Protein AF-A0A2H3JMR1-F1 (afdb_monomer)

Organism: Wolfiporia cocos (strain MD-104) (NCBI:txid742152)

pLDDT: mean 76.91, std 20.94, range [27.14, 98.38]

InterPro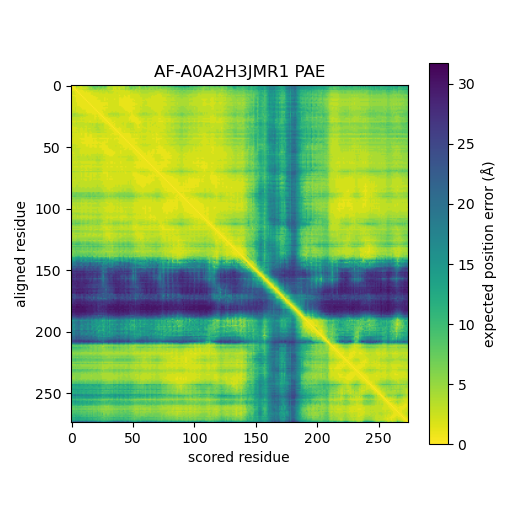 domains:
  IPR013780 Glycosyl hydrolase, all-beta [G3DSA:2.60.40.1180] (209-274)
  IPR017853 Glycoside hydrolase superfamily [SSF51445] (2-139)

Solvent-accessible surface area (backbone atoms only — not comparable to full-atom values): 15897 Å² total; per-residue (Å²): 133,63,80,83,40,65,70,51,46,53,48,49,27,54,48,40,28,50,52,28,66,74,67,67,53,72,59,50,77,42,73,66,44,76,82,51,68,69,76,60,38,44,58,40,48,60,39,40,69,44,52,37,35,33,33,40,94,46,61,50,55,83,72,47,30,66,51,38,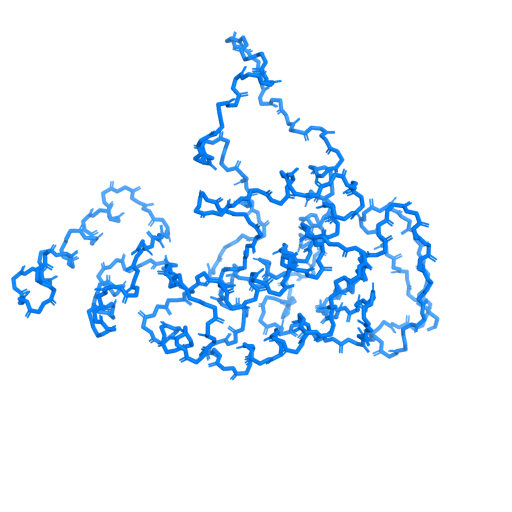75,42,37,66,18,33,43,35,36,44,49,29,55,39,49,49,50,18,37,57,37,66,82,20,43,41,45,60,30,54,53,43,48,55,51,43,34,73,58,26,78,70,26,44,37,36,24,46,38,48,75,69,62,77,93,48,80,48,58,71,82,75,34,84,52,61,44,23,58,40,43,47,56,45,53,28,42,58,45,34,58,26,35,56,70,74,94,62,56,83,60,80,81,58,75,58,96,80,78,61,78,93,59,76,64,65,82,81,43,84,81,65,93,89,69,78,85,80,72,74,80,49,72,60,46,52,51,54,50,27,55,45,50,57,61,62,72,51,64,94,85,55,62,45,58,81,46,75,69,41,77,79,45,76,37,54,49,39,39,29,40,38,42,65,97,47,74,48,78,45,54,24,54,35,76,86,50,81,88,82,88,84,76,80,90,78,79,71,55,64,68,40,81,42,69,44,64,78,81,69,47,77,48,62,38,110

Nearest PDB structures (foldseek):
  7taa-assembly1_A  TM=8.068E-01  e=3.432E-15  Aspergillus oryzae
  3vm7-assembly1_A  TM=8.435E-01  e=7.190E-15  Malbranchea cinnamomea
  6xsv-assembly1_A  TM=7.809E-01  e=2.440E-15  Aspergillus oryzae
  6sav-assembly1_A  TM=8.052E-01  e=3.853E-13  Rhizomucor pusillus
  2aaa-assembly1_A  TM=7.846E-01  e=3.853E-13  Aspergillus niger

Mean predicted aligned error: 9.48 Å

Sequence (274 aa):
MDTDDDAIVDFFNNWIHNLVIKYGTDSIWIDTMRNIRKDFWLAFVVAANVFSIGEVLDGDMNYVSPYTRVMDSVLDYPTYYPLYRAFNTTSGNLSELADTVKAVQSSYRLGEFMTTSFLKNQDNPRFQSTQTDQAMRDTSSSDSKDLTRTLRAAREECDNLALHPGWHPDTVLWSRAGVHRGQRSVQPRGPLAIWIRGGQAACHARPPSSQYLNTSLKFRFVSQNTLVISKPPMLTLLTNGGSVSTPSWSIPDVGYVGGSELIDVLSCDTMKAD

Structure (mmCIF, N/CA/C/O backbone):
data_AF-A0A2H3JMR1-F1
#
_entry.id   AF-A0A2H3JMR1-F1
#
loop_
_atom_site.group_PDB
_atom_site.id
_atom_site.type_symbol
_atom_site.label_atom_id
_atom_site.label_alt_id
_atom_site.label_comp_id
_atom_site.label_asym_id
_atom_site.label_entity_id
_atom_site.label_seq_id
_atom_site.pdbx_PDB_ins_code
_atom_site.Cartn_x
_atom_site.Cartn_y
_atom_site.Cartn_z
_atom_site.occupancy
_atom_site.B_iso_or_equiv
_atom_site.auth_seq_id
_atom_site.auth_comp_id
_atom_site.auth_asym_id
_atom_site.auth_atom_id
_atom_site.pdbx_PDB_model_num
ATOM 1 N N . MET A 1 1 ? 15.250 13.442 -20.870 1.00 80.69 1 MET A N 1
ATOM 2 C CA . MET A 1 1 ? 15.841 12.305 -21.602 1.00 80.69 1 MET A CA 1
ATOM 3 C C . MET A 1 1 ? 14.731 11.694 -22.420 1.00 80.69 1 MET A C 1
ATOM 5 O O . MET A 1 1 ? 13.612 11.681 -21.922 1.00 80.69 1 MET A O 1
ATOM 9 N N . ASP A 1 2 ? 15.014 11.280 -23.647 1.00 89.94 2 ASP A N 1
ATOM 10 C CA . ASP A 1 2 ? 14.007 10.701 -24.531 1.00 89.94 2 ASP A CA 1
ATOM 11 C C . ASP A 1 2 ? 13.980 9.180 -24.345 1.00 89.94 2 ASP A C 1
ATOM 13 O O . ASP A 1 2 ? 14.886 8.477 -24.775 1.00 89.94 2 ASP A O 1
ATOM 17 N N . THR A 1 3 ? 12.984 8.667 -23.626 1.00 87.94 3 THR A N 1
ATOM 18 C CA . THR A 1 3 ? 12.843 7.223 -23.383 1.00 87.94 3 THR A CA 1
ATOM 19 C C . THR A 1 3 ? 12.220 6.473 -24.565 1.00 87.94 3 THR A C 1
ATOM 21 O O . THR A 1 3 ? 11.920 5.285 -24.433 1.00 87.94 3 THR A O 1
ATOM 24 N N . ASP A 1 4 ? 12.017 7.140 -25.704 1.00 88.44 4 ASP A N 1
ATOM 25 C CA . ASP A 1 4 ? 11.590 6.523 -26.965 1.00 88.44 4 ASP A CA 1
ATOM 26 C C . ASP A 1 4 ? 12.780 6.193 -27.883 1.00 88.44 4 ASP A C 1
ATOM 28 O O . ASP A 1 4 ? 12.624 5.433 -28.834 1.00 88.44 4 ASP A O 1
ATOM 32 N N . ASP A 1 5 ? 13.977 6.702 -27.570 1.00 94.88 5 ASP A N 1
ATOM 33 C CA . ASP A 1 5 ? 15.225 6.351 -28.250 1.00 94.88 5 ASP A CA 1
ATOM 34 C C . ASP A 1 5 ? 15.766 5.005 -27.733 1.00 94.88 5 ASP A C 1
ATOM 36 O O . ASP A 1 5 ? 16.127 4.872 -26.557 1.00 94.88 5 ASP A O 1
ATOM 40 N N . ASP A 1 6 ? 15.867 4.014 -28.623 1.00 94.81 6 ASP A N 1
ATOM 41 C CA . ASP A 1 6 ? 16.382 2.674 -28.316 1.00 94.81 6 ASP A CA 1
ATOM 42 C C . ASP A 1 6 ? 17.787 2.708 -27.688 1.00 94.81 6 ASP A C 1
ATOM 44 O O . ASP A 1 6 ? 18.075 1.929 -26.780 1.00 94.81 6 ASP A O 1
ATOM 48 N N . ALA A 1 7 ? 18.651 3.651 -28.081 1.00 96.25 7 ALA A N 1
ATOM 49 C CA . ALA A 1 7 ? 19.982 3.782 -27.493 1.00 96.25 7 ALA A CA 1
ATOM 50 C C . ALA A 1 7 ? 19.922 4.232 -26.023 1.00 96.25 7 ALA A C 1
ATOM 52 O O . ALA A 1 7 ? 20.755 3.822 -25.207 1.00 96.25 7 ALA A O 1
ATOM 53 N N . ILE A 1 8 ? 18.933 5.057 -25.662 1.00 95.62 8 ILE A N 1
ATOM 54 C CA . ILE A 1 8 ? 18.697 5.478 -24.274 1.00 95.62 8 ILE A CA 1
ATOM 55 C C . ILE A 1 8 ? 18.115 4.315 -23.466 1.00 95.62 8 ILE A C 1
ATOM 57 O O . ILE A 1 8 ? 18.547 4.083 -22.334 1.00 95.62 8 ILE A O 1
ATOM 61 N N . VAL A 1 9 ? 17.185 3.553 -24.045 1.00 95.62 9 VAL A N 1
ATOM 62 C CA . VAL A 1 9 ? 16.630 2.343 -23.420 1.00 95.62 9 VAL A CA 1
ATOM 63 C C . VAL A 1 9 ? 17.738 1.326 -23.125 1.00 95.62 9 VAL A C 1
ATOM 65 O O . VAL A 1 9 ? 17.878 0.878 -21.983 1.00 95.62 9 VAL A O 1
ATOM 68 N N . ASP A 1 10 ? 18.582 1.022 -24.111 1.00 97.25 10 ASP A N 1
ATOM 69 C CA . ASP A 1 10 ? 19.703 0.089 -23.971 1.00 97.25 10 ASP A CA 1
ATOM 70 C C . ASP A 1 10 ? 20.726 0.562 -22.940 1.00 97.25 10 ASP A C 1
ATOM 72 O O . ASP A 1 10 ? 21.233 -0.235 -22.141 1.00 97.25 10 ASP A O 1
ATOM 76 N N . PHE A 1 11 ? 21.020 1.863 -22.915 1.00 97.62 11 PHE A N 1
ATOM 77 C CA . PHE A 1 11 ? 21.888 2.442 -21.898 1.00 97.62 11 PHE A CA 1
ATOM 78 C C . PHE A 1 11 ? 21.346 2.178 -20.488 1.00 97.62 11 PHE A C 1
ATOM 80 O O . PHE A 1 11 ? 22.089 1.690 -19.634 1.00 97.62 11 PHE A O 1
ATOM 87 N N . PHE A 1 12 ? 20.062 2.455 -20.237 1.00 97.81 12 PHE A N 1
ATOM 88 C CA . PHE A 1 12 ? 19.469 2.295 -18.908 1.00 97.81 12 PHE A CA 1
ATOM 89 C C . PHE A 1 12 ? 19.359 0.835 -18.469 1.00 97.81 12 PHE A C 1
ATOM 91 O O . PHE A 1 12 ? 19.660 0.540 -17.311 1.00 97.81 12 PHE A O 1
ATOM 98 N N . ASN A 1 13 ? 19.012 -0.075 -19.381 1.00 98.06 13 ASN A N 1
ATOM 99 C CA . ASN A 1 13 ? 18.972 -1.512 -19.098 1.00 98.06 13 ASN A CA 1
ATOM 100 C C . ASN A 1 13 ? 20.363 -2.043 -18.709 1.00 98.06 13 ASN A C 1
ATOM 102 O O . ASN A 1 13 ? 20.519 -2.734 -17.702 1.00 98.06 13 ASN A O 1
ATOM 106 N N . ASN A 1 14 ? 21.405 -1.658 -19.452 1.00 98.38 14 ASN A N 1
ATOM 107 C CA . ASN A 1 14 ? 22.780 -2.028 -19.115 1.00 98.38 14 ASN A CA 1
ATOM 108 C C . ASN A 1 14 ? 23.249 -1.376 -17.810 1.00 98.38 14 ASN A C 1
ATOM 110 O O . ASN A 1 14 ? 23.950 -1.998 -17.008 1.00 98.38 14 ASN A O 1
ATOM 114 N N . TRP A 1 15 ? 22.884 -0.116 -17.583 1.00 98.31 15 TRP A N 1
ATOM 115 C CA . TRP A 1 15 ? 23.252 0.610 -16.376 1.00 98.31 15 TRP A CA 1
ATOM 116 C C . TRP A 1 15 ? 22.669 -0.044 -15.123 1.00 98.31 15 TRP A C 1
ATOM 118 O O . TRP A 1 15 ? 23.426 -0.307 -14.186 1.00 98.31 15 TRP A O 1
ATOM 128 N N . ILE A 1 16 ? 21.369 -0.362 -15.110 1.00 98.31 16 ILE A N 1
ATOM 129 C CA . ILE A 1 16 ? 20.728 -0.941 -13.924 1.00 98.31 16 ILE A CA 1
ATOM 130 C C . ILE A 1 16 ? 21.248 -2.347 -13.625 1.00 98.31 16 ILE A C 1
ATOM 132 O O . ILE A 1 16 ? 21.550 -2.648 -12.472 1.00 98.31 16 ILE A O 1
ATOM 136 N N . HIS A 1 17 ? 21.462 -3.166 -14.659 1.00 98.12 17 HIS A N 1
ATOM 137 C CA . HIS A 1 17 ? 22.062 -4.491 -14.522 1.00 98.12 17 HIS A CA 1
ATOM 138 C C . HIS A 1 17 ? 23.435 -4.425 -13.836 1.00 98.12 17 HIS A C 1
ATOM 140 O O . HIS A 1 17 ? 23.696 -5.095 -12.834 1.00 98.12 17 HIS A O 1
ATOM 146 N N . ASN A 1 18 ? 24.308 -3.550 -14.343 1.00 98.31 18 ASN A N 1
ATOM 147 C CA . ASN A 1 18 ? 25.645 -3.370 -13.790 1.00 98.31 18 ASN A CA 1
ATOM 148 C C . ASN A 1 18 ? 25.613 -2.770 -12.382 1.00 98.31 18 ASN A C 1
ATOM 150 O O . ASN A 1 18 ? 26.445 -3.133 -11.551 1.00 98.31 18 ASN A O 1
ATOM 154 N N . LEU A 1 19 ? 24.672 -1.865 -12.097 1.00 97.94 19 LEU A N 1
ATOM 155 C CA . LEU A 1 19 ? 24.505 -1.276 -10.772 1.00 97.94 19 LEU A CA 1
ATOM 156 C C . LEU A 1 19 ? 24.155 -2.352 -9.737 1.00 97.94 19 LEU A C 1
ATOM 158 O O . LEU A 1 19 ? 24.819 -2.438 -8.703 1.00 97.94 19 LEU A O 1
ATOM 162 N N . VAL A 1 20 ? 23.167 -3.196 -10.047 1.00 96.75 20 VAL A N 1
ATOM 163 C CA . VAL A 1 20 ? 22.727 -4.290 -9.174 1.00 96.75 20 VAL A CA 1
ATOM 164 C C . VAL A 1 20 ? 23.868 -5.269 -8.910 1.00 96.75 20 VAL A C 1
ATOM 166 O O . VAL A 1 20 ? 24.161 -5.548 -7.748 1.00 96.75 20 VAL A O 1
ATOM 169 N N . ILE A 1 21 ? 24.570 -5.732 -9.952 1.00 97.31 21 ILE A N 1
ATOM 170 C CA . ILE A 1 21 ? 25.701 -6.665 -9.802 1.00 97.31 21 ILE A CA 1
ATOM 171 C C . ILE A 1 21 ? 26.828 -6.046 -8.980 1.00 97.31 21 ILE A C 1
ATOM 173 O O . ILE A 1 21 ? 27.374 -6.686 -8.083 1.00 97.31 21 ILE A O 1
ATOM 177 N N . LYS A 1 22 ? 27.193 -4.797 -9.281 1.00 98.12 22 LYS A N 1
ATOM 178 C CA . LYS A 1 22 ? 28.336 -4.131 -8.652 1.00 98.12 22 LYS A CA 1
ATOM 179 C C . LYS A 1 22 ? 28.156 -3.969 -7.147 1.00 98.12 22 LYS A C 1
ATOM 181 O O . LYS A 1 22 ? 29.139 -4.062 -6.413 1.00 98.12 22 LYS A O 1
ATOM 186 N N . TYR A 1 23 ? 26.935 -3.685 -6.705 1.00 97.00 23 TYR A N 1
ATOM 187 C CA . TYR A 1 23 ? 26.644 -3.407 -5.302 1.00 97.00 23 TYR A CA 1
ATOM 188 C C . TYR A 1 23 ? 25.935 -4.556 -4.580 1.00 97.00 23 TYR A C 1
ATOM 190 O O . TYR A 1 23 ? 25.724 -4.442 -3.377 1.00 97.00 23 TYR A O 1
ATOM 198 N N . GLY A 1 24 ? 25.590 -5.647 -5.275 1.00 92.81 24 GLY A N 1
ATOM 199 C CA . GLY A 1 24 ? 24.863 -6.778 -4.694 1.00 92.81 24 GLY A CA 1
ATOM 200 C C . GLY A 1 24 ? 23.518 -6.355 -4.106 1.00 92.81 24 GLY A C 1
ATOM 201 O O . GLY A 1 24 ? 23.191 -6.734 -2.992 1.00 92.81 24 GLY A O 1
ATOM 202 N N . THR A 1 25 ? 22.796 -5.476 -4.803 1.00 85.88 25 THR A N 1
ATOM 203 C CA . THR A 1 25 ? 21.531 -4.908 -4.316 1.00 85.88 25 THR A CA 1
ATOM 204 C C . THR A 1 25 ? 20.405 -5.937 -4.394 1.00 85.88 25 THR A C 1
ATOM 206 O O . THR A 1 25 ? 20.228 -6.540 -5.443 1.00 85.88 25 THR A O 1
ATOM 209 N N . ASP A 1 26 ? 19.607 -6.089 -3.336 1.00 81.62 26 ASP A N 1
ATOM 210 C CA . ASP A 1 26 ? 18.495 -7.058 -3.297 1.00 81.62 26 ASP A CA 1
ATOM 211 C C . ASP A 1 26 ? 17.177 -6.520 -3.881 1.00 81.62 26 ASP A C 1
ATOM 213 O O . ASP A 1 26 ? 16.278 -7.284 -4.241 1.00 81.62 26 ASP A O 1
ATOM 217 N N . SER A 1 27 ? 17.036 -5.193 -3.954 1.00 84.31 27 SER A N 1
ATOM 218 C CA . SER A 1 27 ? 15.830 -4.531 -4.459 1.00 84.31 27 SER A CA 1
ATOM 219 C C . SER A 1 27 ? 16.089 -3.102 -4.924 1.00 84.31 27 SER A C 1
ATOM 221 O O . SER A 1 27 ? 16.963 -2.427 -4.380 1.00 84.31 27 SER A O 1
ATOM 223 N N . ILE A 1 28 ? 15.274 -2.607 -5.854 1.00 86.06 28 ILE A N 1
ATOM 224 C CA . ILE A 1 28 ? 15.337 -1.228 -6.350 1.00 86.06 28 ILE A CA 1
ATOM 225 C C . ILE A 1 28 ? 14.041 -0.465 -6.072 1.00 86.06 28 ILE A C 1
ATOM 227 O O . ILE A 1 28 ? 12.944 -1.014 -6.161 1.00 86.06 28 ILE A O 1
ATOM 231 N N . TRP A 1 29 ? 14.180 0.825 -5.770 1.00 89.06 29 TRP A N 1
ATOM 232 C CA . TRP A 1 29 ? 13.086 1.794 -5.749 1.00 89.06 29 TRP A CA 1
ATOM 233 C C . TRP A 1 29 ? 13.254 2.722 -6.948 1.00 89.06 29 TRP A C 1
ATOM 235 O O . TRP A 1 29 ? 14.297 3.357 -7.103 1.00 89.06 29 TRP A O 1
ATOM 245 N N . ILE A 1 30 ? 12.235 2.788 -7.795 1.00 92.44 30 ILE A N 1
ATOM 246 C CA . ILE A 1 30 ? 12.233 3.545 -9.041 1.00 92.44 30 ILE A CA 1
ATOM 247 C C . ILE A 1 30 ? 11.386 4.798 -8.845 1.00 92.44 30 ILE A C 1
ATOM 249 O O . ILE A 1 30 ? 10.172 4.725 -8.653 1.00 92.44 30 ILE A O 1
ATOM 253 N N . ASP A 1 31 ? 12.058 5.940 -8.890 1.00 93.75 31 ASP A N 1
ATOM 254 C CA . ASP A 1 31 ? 11.462 7.270 -8.809 1.00 93.75 31 ASP A CA 1
ATOM 255 C C . ASP A 1 31 ? 10.612 7.607 -10.053 1.00 93.75 31 ASP A C 1
ATOM 257 O O . ASP A 1 31 ? 10.838 7.071 -11.140 1.00 93.75 31 ASP A O 1
ATOM 261 N N . THR A 1 32 ? 9.641 8.512 -9.882 1.00 91.88 32 THR A N 1
ATOM 262 C CA . THR A 1 32 ? 8.927 9.228 -10.961 1.00 91.88 32 THR A CA 1
ATOM 263 C C . THR A 1 32 ? 8.385 8.383 -12.129 1.00 91.88 32 THR A C 1
ATOM 265 O O . THR A 1 32 ? 8.249 8.878 -13.255 1.00 91.88 32 THR A O 1
ATOM 268 N N . MET A 1 33 ? 7.956 7.140 -11.876 1.00 93.38 33 MET A N 1
ATOM 269 C CA . MET A 1 33 ? 7.568 6.194 -12.933 1.00 93.38 33 MET A CA 1
ATOM 270 C C . MET A 1 33 ? 6.493 6.709 -13.885 1.00 93.38 33 MET A C 1
ATOM 272 O O . MET A 1 33 ? 6.499 6.387 -15.074 1.00 93.38 33 MET A O 1
ATOM 276 N N . ARG A 1 34 ? 5.553 7.505 -13.359 1.00 93.56 34 ARG A N 1
ATOM 277 C CA . ARG A 1 34 ? 4.422 8.040 -14.128 1.00 93.56 34 ARG A CA 1
ATOM 278 C C . ARG A 1 34 ? 4.835 8.915 -15.316 1.00 93.56 34 ARG A C 1
ATOM 280 O O . ARG A 1 34 ? 4.007 9.162 -16.188 1.00 93.56 34 ARG A O 1
ATOM 287 N N . ASN A 1 35 ? 6.077 9.401 -15.327 1.00 94.62 35 ASN A N 1
ATOM 288 C CA . ASN A 1 35 ? 6.600 10.315 -16.340 1.00 94.62 35 ASN A CA 1
ATOM 289 C C . ASN A 1 35 ? 7.274 9.596 -17.521 1.00 94.62 35 ASN A C 1
ATOM 291 O O . ASN A 1 35 ? 7.714 10.262 -18.453 1.00 94.62 35 ASN A O 1
ATOM 295 N N . ILE A 1 36 ? 7.353 8.262 -17.494 1.00 94.94 36 ILE A N 1
ATOM 296 C CA . ILE A 1 36 ? 7.908 7.438 -18.574 1.00 94.94 36 ILE A CA 1
ATOM 297 C C . ILE A 1 36 ? 6.828 6.457 -19.047 1.00 94.94 36 ILE A C 1
ATOM 299 O O . ILE A 1 36 ? 6.016 5.964 -18.256 1.00 94.94 36 ILE A O 1
ATOM 303 N N . ARG A 1 37 ? 6.804 6.169 -20.353 1.00 92.25 37 ARG A N 1
ATOM 304 C CA . ARG A 1 37 ? 5.881 5.194 -20.954 1.00 92.25 37 ARG A CA 1
ATOM 305 C C . ARG A 1 37 ? 5.982 3.822 -20.276 1.00 92.25 37 ARG A C 1
ATOM 307 O O . ARG A 1 37 ? 7.049 3.380 -19.866 1.00 92.25 37 ARG A O 1
ATOM 314 N N . LYS A 1 38 ? 4.845 3.135 -20.137 1.00 91.69 38 LYS A N 1
ATOM 315 C CA . LYS A 1 38 ? 4.743 1.917 -19.310 1.00 91.69 38 LYS A CA 1
ATOM 316 C C . LYS A 1 38 ? 5.595 0.749 -19.815 1.00 91.69 38 LYS A C 1
ATOM 318 O O . LYS A 1 38 ? 6.074 -0.046 -19.016 1.00 91.69 38 LYS A O 1
ATOM 323 N N . ASP A 1 39 ? 5.741 0.635 -21.125 1.00 91.56 39 ASP A N 1
ATOM 324 C CA . ASP A 1 39 ? 6.461 -0.438 -21.813 1.00 91.56 39 ASP A CA 1
ATOM 325 C C . ASP A 1 39 ? 7.989 -0.341 -21.669 1.00 91.56 39 ASP A C 1
ATOM 327 O O . ASP A 1 39 ? 8.656 -1.369 -21.759 1.00 91.56 39 ASP A O 1
ATOM 331 N N . PHE A 1 40 ? 8.537 0.834 -21.333 1.00 95.19 40 PHE A N 1
ATOM 332 C CA . PHE A 1 40 ? 9.940 0.986 -20.920 1.00 95.19 40 PHE A CA 1
ATOM 333 C C . PHE A 1 40 ? 10.284 0.083 -19.722 1.00 95.19 40 PHE A C 1
ATOM 335 O O . PHE A 1 40 ? 11.345 -0.541 -19.667 1.00 95.19 40 PHE A O 1
ATOM 342 N N . TRP A 1 41 ? 9.368 -0.010 -18.755 1.00 95.75 41 TRP A N 1
ATOM 343 C CA . TRP A 1 41 ? 9.663 -0.575 -17.440 1.00 95.75 41 TRP A CA 1
ATOM 344 C C . TRP A 1 41 ? 9.869 -2.084 -17.436 1.00 95.75 41 TRP A C 1
ATOM 346 O O . TRP A 1 41 ? 10.660 -2.573 -16.635 1.00 95.75 41 TRP A O 1
ATOM 356 N N . LEU A 1 42 ? 9.217 -2.824 -18.337 1.00 93.50 42 LEU A N 1
ATOM 357 C CA . LEU A 1 42 ? 9.326 -4.283 -18.341 1.00 93.50 42 LEU A CA 1
ATOM 358 C C . LEU A 1 42 ? 10.766 -4.735 -18.623 1.00 93.50 42 LEU A C 1
ATOM 360 O O . LEU A 1 42 ? 11.301 -5.569 -17.896 1.00 93.50 42 LEU A O 1
ATOM 364 N N . ALA A 1 43 ? 11.408 -4.160 -19.645 1.00 94.12 43 ALA A N 1
ATOM 365 C CA . ALA A 1 43 ? 12.799 -4.469 -19.973 1.00 94.12 43 ALA A CA 1
ATOM 366 C C . ALA A 1 43 ? 13.755 -4.016 -18.859 1.00 94.12 43 ALA A C 1
ATOM 368 O O . ALA A 1 43 ? 14.657 -4.763 -18.483 1.00 94.12 43 ALA A O 1
ATOM 369 N N . PHE A 1 44 ? 13.503 -2.839 -18.281 1.00 97.25 44 PHE A N 1
ATOM 370 C CA . PHE A 1 44 ? 14.312 -2.282 -17.201 1.00 97.25 44 PHE A CA 1
ATOM 371 C C . PHE A 1 44 ? 14.298 -3.156 -15.939 1.00 97.25 44 PHE A C 1
ATOM 373 O O . PHE A 1 44 ? 15.352 -3.470 -15.386 1.00 97.25 44 PHE A O 1
ATOM 380 N N . VAL A 1 45 ? 13.117 -3.602 -15.502 1.00 94.19 45 VAL A N 1
ATOM 381 C CA . VAL A 1 45 ? 12.961 -4.478 -14.328 1.00 94.19 45 VAL A CA 1
ATOM 382 C C . VAL A 1 45 ? 13.585 -5.852 -14.575 1.00 94.19 45 VAL A C 1
ATOM 384 O O . VAL A 1 45 ? 14.276 -6.376 -13.703 1.00 94.19 45 VAL A O 1
ATOM 387 N N . VAL A 1 46 ? 13.421 -6.415 -15.779 1.00 95.19 46 VAL A N 1
ATOM 388 C CA . VAL A 1 46 ? 14.079 -7.677 -16.161 1.00 95.19 46 VAL A CA 1
ATOM 389 C C . VAL A 1 46 ? 15.603 -7.536 -16.151 1.00 95.19 46 VAL A C 1
ATOM 391 O O . VAL A 1 46 ? 16.288 -8.436 -15.671 1.00 95.19 46 VAL A O 1
ATOM 394 N N . ALA A 1 47 ? 16.145 -6.414 -16.631 1.00 97.56 47 ALA A N 1
ATOM 395 C CA . ALA A 1 47 ? 17.583 -6.156 -16.615 1.00 97.56 47 ALA A CA 1
ATOM 396 C C . ALA A 1 47 ? 18.134 -5.987 -15.188 1.00 97.56 47 ALA A C 1
ATOM 398 O O . ALA A 1 47 ? 19.229 -6.473 -14.889 1.00 97.56 47 ALA A O 1
ATOM 399 N N . ALA A 1 48 ? 17.365 -5.343 -14.303 1.00 96.25 48 ALA A N 1
ATOM 400 C CA . ALA A 1 48 ? 17.688 -5.232 -12.884 1.00 96.25 48 ALA A CA 1
ATOM 401 C C . ALA A 1 48 ? 17.698 -6.602 -12.185 1.00 96.25 48 ALA A C 1
ATOM 403 O O . ALA A 1 48 ? 18.564 -6.851 -11.352 1.00 96.25 48 ALA A O 1
ATOM 404 N N . ASN A 1 49 ? 16.765 -7.492 -12.548 1.00 93.25 49 ASN A N 1
ATOM 405 C CA . ASN A 1 49 ? 16.650 -8.869 -12.051 1.00 93.25 49 ASN A CA 1
ATOM 406 C C . ASN A 1 49 ? 16.612 -8.989 -10.511 1.00 93.25 49 ASN A C 1
ATOM 408 O O . ASN A 1 49 ? 17.145 -9.932 -9.924 1.00 93.25 49 ASN A O 1
ATOM 412 N N . VAL A 1 50 ? 15.984 -8.014 -9.859 1.00 86.50 50 VAL A N 1
ATOM 413 C CA . VAL A 1 50 ? 15.780 -7.934 -8.407 1.00 86.50 50 VAL A CA 1
ATOM 414 C C . VAL A 1 50 ? 14.400 -7.358 -8.128 1.00 86.50 50 VAL A C 1
ATOM 416 O O . VAL A 1 50 ? 13.782 -6.783 -9.024 1.00 86.50 50 VAL A O 1
ATOM 419 N N . PHE A 1 51 ? 13.915 -7.493 -6.893 1.00 84.81 51 PHE A N 1
ATOM 420 C CA . PHE A 1 51 ? 12.590 -6.992 -6.538 1.00 84.81 51 PHE A CA 1
ATOM 421 C C . PHE A 1 51 ? 12.497 -5.479 -6.752 1.00 84.81 51 PHE A C 1
ATOM 423 O O . PHE A 1 51 ? 13.384 -4.722 -6.354 1.00 84.81 51 PHE A O 1
ATOM 430 N N . SER A 1 52 ? 11.410 -5.035 -7.369 1.00 85.38 52 SER A N 1
ATOM 431 C CA . SER A 1 52 ? 11.285 -3.668 -7.860 1.00 85.38 52 SER A CA 1
ATOM 432 C C . SER A 1 52 ? 10.044 -2.959 -7.305 1.00 85.38 52 SER A C 1
ATOM 434 O O . SER A 1 52 ? 8.934 -3.493 -7.311 1.00 85.38 52 SER A O 1
ATOM 436 N N . ILE A 1 53 ? 10.238 -1.744 -6.786 1.00 88.12 53 ILE A N 1
ATOM 437 C CA . ILE A 1 53 ? 9.174 -0.886 -6.252 1.00 88.12 53 ILE A CA 1
ATOM 438 C C . ILE A 1 53 ? 9.105 0.384 -7.087 1.00 88.12 53 ILE A C 1
ATOM 440 O O . ILE A 1 53 ? 10.080 1.122 -7.191 1.00 88.12 53 ILE A O 1
ATOM 444 N N . GLY A 1 54 ? 7.935 0.647 -7.652 1.00 90.06 54 GLY A N 1
ATOM 445 C CA . GLY A 1 54 ? 7.676 1.804 -8.489 1.00 90.06 54 GLY A CA 1
ATOM 446 C C . GLY A 1 54 ? 6.955 2.948 -7.788 1.00 90.06 54 GLY A C 1
ATOM 447 O O . GLY A 1 54 ? 5.879 2.743 -7.224 1.00 90.06 54 GLY A O 1
ATOM 448 N N . GLU A 1 55 ? 7.464 4.173 -7.890 1.00 92.50 55 GLU A N 1
ATOM 449 C CA . GLU A 1 55 ? 6.711 5.362 -7.497 1.00 92.50 55 GLU A CA 1
ATOM 450 C C . GLU A 1 55 ? 5.807 5.861 -8.628 1.00 92.50 55 GLU A C 1
ATOM 452 O O . GLU A 1 55 ? 6.231 6.546 -9.562 1.00 92.50 55 GLU A O 1
ATOM 457 N N . VAL A 1 56 ? 4.514 5.578 -8.496 1.00 96.06 56 VAL A N 1
ATOM 458 C CA . VAL A 1 56 ? 3.459 6.186 -9.308 1.00 96.06 56 VAL A CA 1
ATOM 459 C C . VAL A 1 56 ? 2.701 7.159 -8.412 1.00 96.06 56 VAL A C 1
ATOM 461 O O . VAL A 1 56 ? 1.729 6.779 -7.768 1.00 96.06 56 VAL A O 1
ATOM 464 N N . LEU A 1 57 ? 3.180 8.405 -8.334 1.00 95.25 57 LE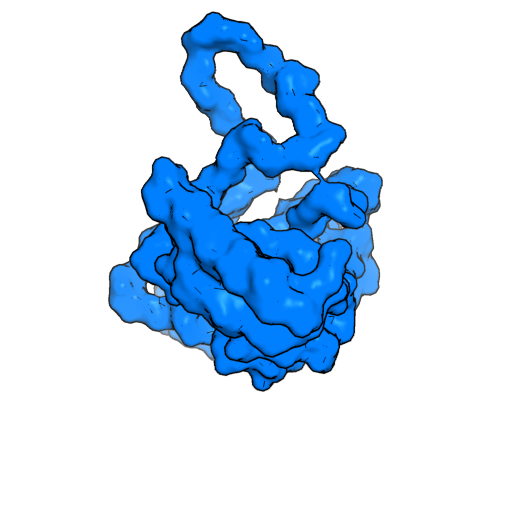U A N 1
ATOM 465 C CA . LEU A 1 57 ? 2.585 9.477 -7.524 1.00 95.25 57 LEU A CA 1
ATOM 466 C C . LEU A 1 57 ? 1.209 9.885 -8.077 1.00 95.25 57 LEU A C 1
ATOM 468 O O . LEU A 1 57 ? 1.093 10.897 -8.764 1.00 95.25 57 LEU A O 1
ATOM 472 N N . ASP A 1 58 ? 0.179 9.073 -7.846 1.00 97.06 58 ASP A N 1
ATOM 473 C CA . ASP A 1 58 ? -1.203 9.328 -8.252 1.00 97.06 58 ASP A CA 1
ATOM 474 C C . ASP A 1 58 ? -2.192 8.618 -7.312 1.00 97.06 58 ASP A C 1
ATOM 476 O O . ASP A 1 58 ? -1.951 7.496 -6.872 1.00 97.06 58 ASP A O 1
ATOM 480 N N . GLY A 1 59 ? -3.303 9.279 -6.982 1.00 96.00 59 GLY A N 1
ATOM 481 C CA . GLY A 1 59 ? -4.337 8.727 -6.102 1.00 96.00 59 GLY A CA 1
ATOM 482 C C . GLY A 1 59 ? -5.399 7.905 -6.830 1.00 96.00 59 GLY A C 1
ATOM 483 O O . GLY A 1 59 ? -6.197 7.241 -6.171 1.00 96.00 59 GLY A O 1
ATOM 484 N N . ASP A 1 60 ? -5.442 7.942 -8.166 1.00 97.31 60 ASP A N 1
ATOM 485 C CA . ASP A 1 60 ? -6.395 7.156 -8.946 1.00 97.31 60 ASP A CA 1
ATOM 486 C C . ASP A 1 60 ? -5.906 5.712 -9.118 1.00 97.31 60 ASP A C 1
ATOM 488 O O . ASP A 1 60 ? -4.969 5.411 -9.863 1.00 97.31 60 ASP A O 1
ATOM 492 N N . MET A 1 61 ? -6.608 4.787 -8.467 1.00 96.06 61 MET A N 1
ATOM 493 C CA . MET A 1 61 ? -6.388 3.348 -8.588 1.00 96.06 61 MET A CA 1
ATOM 494 C C . MET A 1 61 ? -6.391 2.862 -10.046 1.00 96.06 61 MET A C 1
ATOM 496 O O . MET A 1 61 ? -5.601 1.980 -10.389 1.00 96.06 61 MET A O 1
ATOM 500 N N . ASN A 1 62 ? -7.240 3.417 -10.918 1.00 96.69 62 ASN A N 1
ATOM 501 C CA . ASN A 1 62 ? -7.309 3.001 -12.322 1.00 96.69 62 ASN A CA 1
ATOM 502 C C . ASN A 1 62 ? -6.052 3.405 -13.097 1.00 96.69 62 ASN A C 1
ATOM 504 O O . ASN A 1 62 ? -5.654 2.719 -14.040 1.00 96.69 62 ASN A O 1
ATOM 508 N N . TYR A 1 63 ? -5.410 4.500 -12.689 1.00 97.06 63 TYR A N 1
ATOM 509 C CA . TYR A 1 63 ? -4.147 4.945 -13.261 1.00 97.06 63 TYR A CA 1
ATOM 510 C C . TYR A 1 63 ? -2.962 4.122 -12.738 1.00 97.06 63 TYR A C 1
ATOM 512 O O . TYR A 1 63 ? -2.071 3.758 -13.512 1.00 97.06 63 TYR A O 1
ATOM 520 N N . VAL A 1 64 ? -2.963 3.804 -11.439 1.00 96.62 64 VAL A N 1
ATOM 521 C CA . VAL A 1 64 ? -1.875 3.082 -10.758 1.00 96.62 64 VAL A CA 1
ATOM 522 C C . VAL A 1 64 ? -1.890 1.581 -11.066 1.00 96.62 64 VAL A C 1
ATOM 524 O O . VAL A 1 64 ? -0.840 1.011 -11.363 1.00 96.62 64 VAL A O 1
ATOM 527 N N . SER A 1 65 ? -3.060 0.931 -11.078 1.00 95.69 65 SER A N 1
ATOM 528 C CA . SER A 1 65 ? -3.196 -0.527 -11.254 1.00 95.69 65 SER A CA 1
ATOM 529 C C . SER A 1 65 ? -2.433 -1.095 -12.465 1.00 95.69 65 SER A C 1
ATOM 531 O O . SER A 1 65 ? -1.726 -2.095 -12.299 1.00 95.69 65 SER A O 1
ATOM 533 N N . PRO A 1 66 ? -2.472 -0.487 -13.669 1.00 96.19 66 PRO A N 1
ATOM 534 C CA . PRO A 1 66 ? -1.714 -0.985 -14.814 1.00 96.19 66 PRO A CA 1
ATOM 535 C C . PRO A 1 66 ? -0.199 -1.091 -14.584 1.00 96.19 66 PRO A C 1
ATOM 537 O O . PRO A 1 66 ? 0.430 -1.969 -15.173 1.00 96.19 66 PRO A O 1
ATOM 540 N N . TYR A 1 67 ? 0.395 -0.257 -13.719 1.00 95.75 67 TYR A N 1
ATOM 541 C CA . TYR A 1 67 ? 1.827 -0.338 -13.399 1.00 95.75 67 TYR A CA 1
ATOM 542 C C . TYR A 1 67 ? 2.181 -1.606 -12.614 1.00 95.75 67 TYR A C 1
ATOM 544 O O . TYR A 1 67 ? 3.274 -2.138 -12.786 1.00 95.75 67 TYR A O 1
ATOM 552 N N . THR A 1 68 ? 1.234 -2.182 -11.864 1.00 92.00 68 THR A N 1
ATOM 553 C CA . THR A 1 68 ? 1.432 -3.470 -11.166 1.00 92.00 68 THR A CA 1
ATOM 554 C C . THR A 1 68 ? 1.671 -4.645 -12.120 1.00 92.00 68 THR A C 1
ATOM 556 O O . THR A 1 68 ? 2.021 -5.738 -11.680 1.00 92.00 68 THR A O 1
ATOM 559 N N . ARG A 1 69 ? 1.470 -4.459 -13.434 1.00 92.88 69 ARG A N 1
ATOM 560 C CA . ARG A 1 69 ? 1.717 -5.471 -14.476 1.00 92.88 69 ARG A CA 1
ATOM 561 C C . ARG A 1 69 ? 3.109 -5.387 -15.100 1.00 92.88 69 ARG A C 1
ATOM 563 O O . ARG A 1 69 ? 3.511 -6.345 -15.749 1.00 92.88 69 ARG A O 1
ATOM 570 N N . VAL A 1 70 ? 3.814 -4.273 -14.914 1.00 93.06 70 VAL A N 1
ATOM 571 C CA . VAL A 1 70 ? 5.165 -4.025 -15.458 1.00 93.06 70 VAL A CA 1
ATOM 572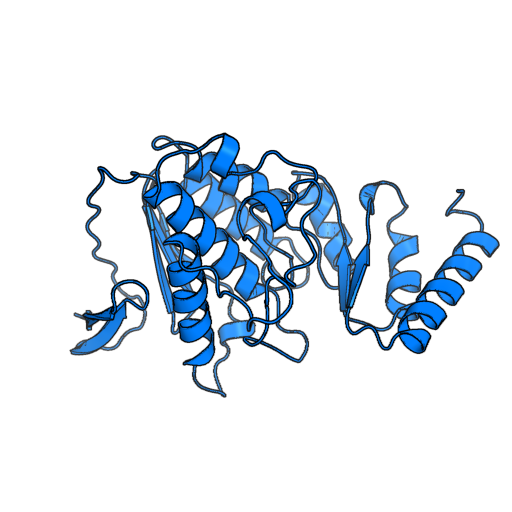 C C . VAL A 1 70 ? 6.211 -3.838 -14.353 1.00 93.06 70 VAL A C 1
ATOM 574 O O . VAL A 1 70 ? 7.340 -3.456 -14.633 1.00 93.06 70 VAL A O 1
ATOM 577 N N . MET A 1 71 ? 5.818 -4.085 -13.103 1.00 86.88 71 MET A N 1
ATOM 578 C CA . MET A 1 71 ? 6.611 -3.911 -11.889 1.00 86.88 71 MET A CA 1
ATOM 579 C C . MET A 1 71 ? 6.219 -4.988 -10.867 1.00 86.88 71 MET A C 1
ATOM 581 O O . MET A 1 71 ? 5.093 -5.507 -10.917 1.00 86.88 71 MET A O 1
ATOM 585 N N . ASP A 1 72 ? 7.109 -5.314 -9.927 1.00 84.50 72 ASP A N 1
ATOM 586 C CA . ASP A 1 72 ? 6.766 -6.242 -8.841 1.00 84.50 72 ASP A CA 1
ATOM 587 C C . ASP A 1 72 ? 5.823 -5.595 -7.822 1.00 84.50 72 ASP A C 1
ATOM 589 O O . ASP A 1 72 ? 4.827 -6.211 -7.438 1.00 84.50 72 ASP A O 1
ATOM 593 N N . SER A 1 73 ? 6.115 -4.346 -7.441 1.00 86.81 73 SER A N 1
ATOM 594 C CA . SER A 1 73 ? 5.350 -3.531 -6.493 1.00 86.81 73 SER A CA 1
ATOM 595 C C . SER A 1 73 ? 5.245 -2.074 -6.944 1.00 86.81 73 SER A C 1
ATOM 597 O O . SER A 1 73 ? 6.092 -1.558 -7.668 1.00 86.81 73 SER A O 1
ATOM 599 N N . VAL A 1 74 ? 4.221 -1.371 -6.469 1.00 89.31 74 VAL A N 1
ATOM 600 C CA . VAL A 1 74 ? 4.097 0.089 -6.584 1.00 89.31 74 VAL A CA 1
ATOM 601 C C . VAL A 1 74 ? 3.862 0.699 -5.211 1.00 89.31 74 VAL A C 1
ATOM 603 O O . VAL A 1 74 ? 3.297 0.035 -4.345 1.00 89.31 74 VAL A O 1
ATOM 606 N N . LEU A 1 75 ? 4.251 1.957 -5.005 1.00 88.88 75 LEU A N 1
ATOM 607 C CA . LEU A 1 75 ? 3.813 2.718 -3.834 1.00 88.88 75 LEU A CA 1
ATOM 608 C C . LEU A 1 75 ? 2.299 2.905 -3.892 1.00 88.88 75 LEU A C 1
ATOM 610 O O . LEU A 1 75 ? 1.779 3.463 -4.859 1.00 88.88 75 LEU A O 1
ATOM 614 N N . ASP A 1 76 ? 1.597 2.463 -2.854 1.00 87.25 76 ASP A N 1
ATOM 615 C CA . ASP A 1 76 ? 0.136 2.455 -2.839 1.00 87.25 76 ASP A CA 1
ATOM 616 C C . ASP A 1 76 ? -0.447 3.824 -2.450 1.00 87.25 76 ASP A C 1
ATOM 618 O O . ASP A 1 76 ? -1.098 4.001 -1.416 1.00 87.25 76 ASP A O 1
ATOM 622 N N . TYR A 1 77 ? -0.174 4.827 -3.289 1.00 93.31 77 TYR A N 1
ATOM 623 C CA . TYR A 1 77 ? -0.760 6.161 -3.176 1.00 93.31 77 TYR A CA 1
ATOM 624 C C . TYR A 1 77 ? -2.300 6.150 -3.142 1.00 93.31 77 TYR A C 1
ATOM 626 O O . TYR A 1 77 ? -2.855 6.917 -2.346 1.00 93.31 77 TYR A O 1
ATOM 634 N N . PRO A 1 78 ? -3.008 5.290 -3.909 1.00 95.38 78 PRO A N 1
ATOM 635 C CA . PRO A 1 78 ? -4.462 5.178 -3.819 1.00 95.38 78 PRO A CA 1
ATOM 636 C C . PRO A 1 78 ? -4.970 4.919 -2.397 1.00 95.38 78 PRO A C 1
ATOM 638 O O . PRO A 1 78 ? -5.920 5.577 -1.978 1.00 95.38 78 PRO A O 1
ATOM 641 N N . THR A 1 79 ? -4.305 4.058 -1.620 1.00 89.62 79 THR A N 1
ATOM 642 C CA . THR A 1 79 ? -4.657 3.804 -0.209 1.00 89.62 79 THR A CA 1
ATOM 643 C C . THR A 1 79 ? -4.076 4.850 0.749 1.00 89.62 79 THR A C 1
ATOM 645 O O . THR A 1 79 ? -4.722 5.194 1.742 1.00 89.62 79 THR A O 1
ATOM 648 N N . TYR A 1 80 ? -2.899 5.421 0.461 1.00 88.25 80 TYR A N 1
ATOM 649 C CA . TYR A 1 80 ? -2.259 6.449 1.299 1.00 88.25 80 TYR A CA 1
ATOM 650 C C . TYR A 1 80 ? -3.184 7.638 1.606 1.00 88.25 80 TYR A C 1
ATOM 652 O O . TYR A 1 80 ? -3.286 8.064 2.758 1.00 88.25 80 TYR A O 1
ATOM 660 N N . TYR A 1 81 ? -3.874 8.180 0.599 1.00 93.56 81 TYR A N 1
ATOM 661 C CA . TYR A 1 81 ? -4.713 9.368 0.779 1.00 93.56 81 TYR A CA 1
ATOM 662 C C . TYR A 1 81 ? -5.916 9.154 1.720 1.00 93.56 81 TYR A C 1
ATOM 664 O O . TYR A 1 81 ? -6.078 9.961 2.646 1.00 93.56 81 TYR A O 1
ATOM 672 N N . PRO A 1 82 ? -6.773 8.127 1.539 1.00 91.38 82 PRO A N 1
ATOM 673 C CA . PRO A 1 82 ? -7.847 7.840 2.484 1.00 91.38 82 PRO A CA 1
ATOM 674 C C . PRO A 1 82 ? -7.315 7.381 3.843 1.00 91.38 82 PRO A C 1
ATOM 676 O O . PRO A 1 82 ? -7.875 7.801 4.850 1.00 91.38 82 PRO A O 1
ATOM 679 N N . LEU A 1 83 ? -6.201 6.638 3.913 1.00 88.81 83 LEU A N 1
ATOM 680 C CA . LEU A 1 83 ? -5.545 6.297 5.185 1.00 88.81 83 LEU A CA 1
ATOM 681 C C . LEU A 1 83 ? -5.171 7.564 5.967 1.00 88.81 83 LEU A C 1
ATOM 683 O O . LEU A 1 83 ? -5.516 7.715 7.142 1.00 88.81 83 LEU A O 1
ATOM 687 N N . TYR A 1 84 ? -4.498 8.507 5.302 1.00 87.50 84 TYR A N 1
ATOM 688 C CA . TYR A 1 84 ? -4.114 9.777 5.901 1.00 87.50 84 TYR A CA 1
ATOM 689 C C . TYR A 1 84 ? -5.351 10.535 6.396 1.00 87.50 84 TYR A C 1
ATOM 691 O O . TYR A 1 84 ? -5.399 10.931 7.558 1.00 87.50 84 TYR A O 1
ATOM 699 N N . ARG A 1 85 ? -6.387 10.703 5.562 1.00 92.94 85 ARG A N 1
ATOM 700 C CA . ARG A 1 85 ? -7.617 11.414 5.962 1.00 92.94 85 ARG A CA 1
ATOM 701 C C . ARG A 1 85 ? -8.371 10.718 7.094 1.00 92.94 85 ARG A C 1
ATOM 703 O O . ARG A 1 85 ? -8.873 11.406 7.982 1.00 92.94 85 ARG A O 1
ATOM 710 N N . ALA A 1 86 ? -8.438 9.389 7.082 1.00 89.06 86 ALA A N 1
ATOM 711 C CA . ALA A 1 86 ? -9.201 8.615 8.051 1.00 89.06 86 ALA A CA 1
ATOM 712 C C . ALA A 1 86 ? -8.635 8.728 9.471 1.00 89.06 86 ALA A C 1
ATOM 714 O O . ALA A 1 86 ? -9.410 8.754 10.426 1.00 89.06 86 ALA A O 1
ATOM 715 N N . PHE A 1 87 ? -7.311 8.854 9.612 1.00 88.38 87 PHE A N 1
ATOM 716 C CA . PHE A 1 87 ? -6.662 8.967 10.919 1.00 88.38 87 PHE A CA 1
ATOM 717 C C . PHE A 1 87 ? -6.137 10.368 11.258 1.00 88.38 87 PHE A C 1
ATOM 719 O O . PHE A 1 87 ? -5.736 10.615 12.394 1.00 88.38 87 PHE A O 1
ATOM 726 N N . ASN A 1 88 ? -6.129 11.324 10.329 1.00 89.06 88 ASN A N 1
ATOM 727 C CA . ASN A 1 88 ? -5.661 12.678 10.642 1.00 89.06 88 ASN A CA 1
ATOM 728 C C . ASN A 1 88 ? -6.679 13.487 11.475 1.00 89.06 88 ASN A C 1
ATOM 730 O O . ASN A 1 88 ? -6.335 14.525 12.028 1.00 89.06 88 ASN A O 1
ATOM 734 N N . THR A 1 89 ? -7.918 13.016 11.618 1.00 91.31 89 THR A N 1
ATOM 735 C CA . THR A 1 89 ? -8.963 13.643 12.443 1.00 91.31 89 THR A CA 1
ATOM 736 C C . THR A 1 89 ? -9.884 12.584 13.043 1.00 91.31 89 THR A C 1
ATOM 738 O O . THR A 1 89 ? -10.055 11.512 12.466 1.00 91.31 89 THR A O 1
ATOM 741 N N . THR A 1 90 ? -10.518 12.890 14.177 1.00 92.56 90 THR A N 1
ATOM 742 C CA . THR A 1 90 ? -11.483 11.992 14.835 1.00 92.56 90 THR A CA 1
ATOM 743 C C . THR A 1 90 ? -12.818 11.865 14.105 1.00 92.56 90 THR A C 1
ATOM 745 O O . THR A 1 90 ? -13.657 11.054 14.474 1.00 92.56 90 THR A O 1
ATOM 748 N N . SER A 1 91 ? -13.027 12.655 13.053 1.00 93.25 91 SER A N 1
ATOM 749 C CA . SER A 1 91 ? -14.185 12.577 12.150 1.00 93.25 91 SER A CA 1
ATOM 750 C C . SER A 1 91 ? -13.847 11.928 10.803 1.00 93.25 91 SER A C 1
ATOM 752 O O . SER A 1 91 ? -14.665 11.962 9.883 1.00 93.25 91 SER A O 1
ATOM 754 N N . GLY A 1 92 ? -12.643 11.360 10.672 1.00 93.00 92 GLY A N 1
ATOM 755 C CA . GLY A 1 92 ? -12.190 10.711 9.448 1.00 93.00 92 GLY A CA 1
ATOM 756 C C . GLY A 1 92 ? -13.071 9.516 9.082 1.00 93.00 92 GLY A C 1
ATOM 757 O O . GLY A 1 92 ? -13.751 8.951 9.935 1.00 93.00 92 GLY A O 1
ATOM 758 N N . ASN A 1 93 ? -13.073 9.141 7.805 1.00 94.12 93 ASN A N 1
ATOM 759 C CA . ASN A 1 93 ? -13.961 8.107 7.284 1.00 94.12 93 ASN A CA 1
ATOM 760 C C . ASN A 1 93 ? -13.215 6.776 7.095 1.00 94.12 93 ASN A C 1
ATOM 762 O O . ASN A 1 93 ? -12.555 6.573 6.078 1.00 94.12 93 ASN A O 1
ATOM 766 N N . LEU A 1 94 ? -13.332 5.855 8.057 1.00 89.25 94 LEU A N 1
ATOM 767 C CA . LEU A 1 94 ? -12.728 4.521 7.925 1.00 89.25 94 LEU A CA 1
ATOM 768 C C . LEU A 1 94 ? -13.452 3.622 6.913 1.00 89.25 94 LEU A C 1
ATOM 770 O O . LEU A 1 94 ? -12.835 2.696 6.387 1.00 89.25 94 LEU A O 1
ATOM 774 N N . SER A 1 95 ? -14.714 3.906 6.580 1.00 95.44 95 SER A N 1
ATOM 775 C CA . SER A 1 95 ? -15.418 3.186 5.513 1.00 95.44 95 SER A CA 1
ATOM 776 C C . SER A 1 95 ? -14.809 3.472 4.142 1.00 95.44 95 SER A C 1
ATOM 778 O O . SER A 1 95 ? -14.598 2.544 3.369 1.00 95.44 95 SER A O 1
ATOM 780 N N . GLU A 1 96 ? -14.446 4.731 3.871 1.00 94.62 96 GLU A N 1
ATOM 781 C CA . GLU A 1 96 ? -13.748 5.117 2.634 1.00 94.62 96 GLU A CA 1
ATOM 782 C C . GLU A 1 96 ? -12.416 4.367 2.482 1.00 94.62 96 GLU A C 1
ATOM 784 O O . GLU A 1 96 ? -12.109 3.841 1.410 1.00 94.62 96 GLU A O 1
ATOM 789 N N . LEU A 1 97 ? -11.641 4.279 3.566 1.00 89.38 97 LEU A N 1
ATOM 790 C CA . LEU A 1 97 ? -10.398 3.514 3.600 1.00 89.38 97 LEU A CA 1
ATOM 791 C C . LEU A 1 97 ? -10.648 2.029 3.308 1.00 89.38 97 LEU A C 1
ATOM 793 O O . LEU A 1 97 ? -10.004 1.460 2.429 1.00 89.38 97 LEU A O 1
ATOM 797 N N . ALA A 1 98 ? -11.610 1.412 3.997 1.00 89.00 98 ALA A N 1
ATOM 798 C CA . ALA A 1 98 ? -11.920 -0.001 3.811 1.00 89.00 98 ALA A CA 1
ATOM 799 C C . ALA A 1 98 ? -12.377 -0.319 2.380 1.00 89.00 98 ALA A C 1
ATOM 801 O O . ALA A 1 98 ? -12.000 -1.347 1.816 1.00 89.00 98 ALA A O 1
ATOM 802 N N . ASP A 1 99 ? -13.187 0.551 1.781 1.00 95.44 99 ASP A N 1
ATOM 803 C CA . ASP A 1 99 ? -13.670 0.370 0.415 1.00 95.44 99 ASP A CA 1
ATOM 804 C C . ASP A 1 99 ? -12.559 0.587 -0.617 1.00 95.44 99 ASP A C 1
ATOM 806 O O . ASP A 1 99 ? -12.473 -0.177 -1.580 1.00 95.44 99 ASP A O 1
ATOM 810 N N . THR A 1 100 ? -11.649 1.534 -0.370 1.00 92.75 100 THR A N 1
ATOM 811 C CA . THR A 1 100 ? -10.453 1.729 -1.204 1.00 92.75 100 THR A CA 1
ATOM 812 C C . THR A 1 100 ? -9.559 0.494 -1.179 1.00 92.75 100 THR A C 1
ATOM 814 O O . THR A 1 100 ? -9.204 -0.017 -2.237 1.00 92.75 100 THR A O 1
ATOM 817 N N . VAL A 1 101 ? -9.265 -0.048 0.006 1.00 88.69 101 VAL A N 1
ATOM 818 C CA . VAL A 1 101 ? -8.440 -1.257 0.152 1.00 88.69 101 VAL A CA 1
ATOM 819 C C . VAL A 1 101 ? -9.068 -2.448 -0.581 1.00 88.69 101 VAL A C 1
ATOM 821 O O . VAL A 1 101 ? -8.383 -3.138 -1.334 1.00 88.69 101 VAL A O 1
ATOM 824 N N . LYS A 1 102 ? -10.386 -2.670 -0.454 1.00 91.50 102 LYS A N 1
ATOM 825 C CA . LYS A 1 102 ? -11.085 -3.731 -1.211 1.00 91.50 102 LYS A CA 1
ATOM 826 C C . LYS A 1 102 ? -10.976 -3.519 -2.725 1.00 91.50 102 LYS A C 1
ATOM 828 O O . LYS A 1 102 ? -10.740 -4.476 -3.465 1.00 91.50 102 LYS A O 1
ATOM 833 N N . ALA A 1 103 ? -11.157 -2.283 -3.191 1.00 94.94 103 ALA A N 1
ATOM 834 C CA . ALA A 1 103 ? -11.080 -1.950 -4.609 1.00 94.94 103 ALA A CA 1
ATOM 835 C C . ALA A 1 103 ? -9.665 -2.196 -5.156 1.00 94.94 103 ALA A C 1
ATOM 837 O O . ALA A 1 103 ? -9.507 -2.880 -6.173 1.00 94.94 103 ALA A O 1
ATOM 838 N N . VAL A 1 104 ? -8.645 -1.731 -4.435 1.00 89.94 104 VAL A N 1
ATOM 839 C CA . VAL A 1 104 ? -7.229 -1.918 -4.759 1.00 89.94 104 VAL A CA 1
ATOM 840 C C . VAL A 1 104 ? -6.860 -3.404 -4.792 1.00 89.94 104 VAL A C 1
ATOM 842 O O . VAL A 1 104 ? -6.301 -3.878 -5.784 1.00 89.94 104 VAL A O 1
ATOM 845 N N . GLN A 1 105 ? -7.271 -4.174 -3.779 1.00 87.81 105 GLN A N 1
ATOM 846 C CA . GLN A 1 105 ? -7.072 -5.626 -3.729 1.00 87.81 105 GLN A CA 1
ATOM 847 C C . GLN A 1 105 ? -7.632 -6.356 -4.948 1.00 87.81 105 GLN A C 1
ATOM 849 O O . GLN A 1 105 ? -7.022 -7.315 -5.413 1.00 87.81 105 GLN A O 1
ATOM 854 N N . SER A 1 106 ? -8.781 -5.918 -5.462 1.00 92.31 106 SER A N 1
ATOM 855 C CA . SER A 1 106 ? -9.389 -6.519 -6.653 1.00 92.31 106 SER A CA 1
ATOM 856 C C . SER A 1 106 ? -8.748 -6.056 -7.966 1.00 92.31 106 SER A C 1
ATOM 858 O O . SER A 1 106 ? -8.768 -6.788 -8.954 1.00 92.31 106 SER A O 1
ATOM 860 N N . SER A 1 107 ? -8.175 -4.851 -7.981 1.00 93.81 107 SER A N 1
ATOM 861 C CA . SER A 1 107 ? -7.698 -4.199 -9.203 1.00 93.81 107 SER A CA 1
ATOM 862 C C . SER A 1 107 ? -6.232 -4.489 -9.508 1.00 93.81 107 SER A C 1
ATOM 864 O O . SER A 1 107 ? -5.834 -4.454 -10.673 1.00 93.81 107 SER A O 1
ATOM 866 N N . TYR A 1 108 ? -5.403 -4.736 -8.494 1.00 89.06 108 TYR A N 1
ATOM 867 C CA . TYR A 1 108 ? -3.969 -4.981 -8.667 1.00 89.06 108 TYR A CA 1
ATOM 868 C C . TYR A 1 108 ? -3.680 -6.421 -9.103 1.00 89.06 108 TYR A C 1
ATOM 870 O O . TYR A 1 108 ? -4.344 -7.361 -8.670 1.00 89.06 108 TYR A O 1
ATOM 878 N N . ARG A 1 109 ? -2.653 -6.610 -9.951 1.00 90.69 109 ARG A N 1
ATOM 879 C CA . ARG A 1 109 ? -2.321 -7.911 -10.576 1.00 90.69 109 ARG A CA 1
ATOM 880 C C . ARG A 1 109 ? -2.204 -9.052 -9.566 1.00 90.69 109 ARG A C 1
ATOM 882 O O . ARG A 1 109 ? -2.662 -10.157 -9.838 1.00 90.69 109 ARG A O 1
ATOM 889 N N . LEU A 1 110 ? -1.547 -8.779 -8.446 1.00 83.31 110 LEU A N 1
ATOM 890 C CA . LEU A 1 110 ? -1.333 -9.718 -7.350 1.00 83.31 110 LEU A CA 1
ATOM 891 C C . LEU A 1 110 ? -1.993 -9.195 -6.069 1.00 83.31 110 LEU A C 1
ATOM 893 O O . LEU A 1 110 ? -1.487 -9.415 -4.981 1.00 83.31 110 LEU A O 1
ATOM 897 N N . GLY A 1 111 ? -3.092 -8.450 -6.199 1.00 82.06 111 GLY A N 1
ATOM 898 C CA . GLY A 1 111 ? -3.735 -7.763 -5.087 1.00 82.06 111 GLY A CA 1
ATOM 899 C C . GLY A 1 111 ? -2.847 -6.729 -4.388 1.00 82.06 111 GLY A C 1
ATOM 900 O O . GLY A 1 111 ? -1.716 -6.449 -4.782 1.00 82.06 111 GLY A O 1
ATOM 901 N N . GLU A 1 112 ? -3.389 -6.154 -3.322 1.00 77.00 112 GLU A N 1
ATOM 902 C CA . GLU A 1 112 ? -2.712 -5.154 -2.485 1.00 77.00 112 GLU A CA 1
ATOM 903 C C . GLU A 1 112 ? -1.505 -5.738 -1.735 1.00 77.00 112 GLU A C 1
ATOM 905 O O . GLU A 1 112 ? -0.569 -5.027 -1.382 1.00 77.00 112 GLU A O 1
ATOM 910 N N . PHE A 1 113 ? -1.471 -7.059 -1.525 1.00 72.31 113 PHE A N 1
ATOM 911 C CA . PHE A 1 113 ? -0.356 -7.686 -0.824 1.00 72.31 113 PHE A CA 1
ATOM 912 C C . PHE A 1 113 ? 0.976 -7.559 -1.550 1.00 72.31 113 PHE A C 1
ATOM 914 O O . PHE A 1 113 ? 2.009 -7.771 -0.946 1.00 72.31 113 PHE A O 1
ATOM 921 N N . MET A 1 114 ? 0.996 -7.179 -2.821 1.00 73.44 114 MET A N 1
ATOM 922 C CA . MET A 1 114 ? 2.249 -6.927 -3.524 1.00 73.44 114 MET A CA 1
ATOM 923 C C . MET A 1 114 ? 2.569 -5.438 -3.681 1.00 73.44 114 MET A C 1
ATOM 925 O O . MET A 1 114 ? 3.497 -5.130 -4.413 1.00 73.44 114 MET A O 1
ATOM 929 N N . THR A 1 115 ? 1.854 -4.505 -3.030 1.00 79.00 115 THR A N 1
ATOM 930 C CA . THR A 1 115 ? 2.041 -3.043 -3.231 1.00 79.00 115 THR A CA 1
ATOM 931 C C . THR A 1 115 ? 2.393 -2.260 -1.984 1.00 79.00 115 THR A C 1
ATOM 933 O O . THR A 1 115 ? 1.760 -2.468 -0.967 1.00 79.00 115 THR A O 1
ATOM 936 N N . THR A 1 116 ? 3.422 -1.409 -2.048 1.00 78.69 116 THR A N 1
ATOM 937 C CA . THR A 1 116 ? 4.107 -0.789 -0.911 1.00 78.69 116 THR A CA 1
ATOM 938 C C . THR A 1 116 ? 3.247 0.273 -0.241 1.00 78.69 116 THR A C 1
ATOM 940 O O . THR A 1 116 ? 3.239 1.427 -0.653 1.00 78.69 116 THR A O 1
ATOM 943 N N . SER A 1 117 ? 2.547 -0.104 0.824 1.00 77.81 117 SER A N 1
ATOM 944 C CA . SER A 1 117 ? 1.790 0.788 1.694 1.00 77.81 117 SER A CA 1
ATOM 945 C C . SER A 1 117 ? 2.727 1.649 2.529 1.00 77.81 117 SER A C 1
ATOM 947 O O . SER A 1 117 ? 3.784 1.201 2.987 1.00 77.81 117 SER A O 1
ATOM 949 N N . PHE A 1 118 ? 2.317 2.888 2.764 1.00 76.81 118 PHE A N 1
ATOM 950 C CA . PHE A 1 118 ? 3.068 3.864 3.537 1.00 76.81 118 PHE A CA 1
ATOM 951 C C . PHE A 1 118 ? 2.116 4.920 4.104 1.00 76.81 118 PHE A C 1
ATOM 953 O O . PHE A 1 118 ? 1.018 5.135 3.600 1.00 76.81 118 PHE A O 1
ATOM 960 N N . LEU A 1 119 ? 2.568 5.610 5.149 1.00 78.69 119 LEU A N 1
ATOM 961 C CA . LEU A 1 119 ? 1.907 6.794 5.715 1.00 78.69 119 LEU A CA 1
ATOM 962 C C . LEU A 1 119 ? 2.803 8.038 5.652 1.00 78.69 119 LEU A C 1
ATOM 964 O O . LEU A 1 119 ? 2.375 9.145 5.971 1.00 78.69 119 LEU A O 1
ATOM 968 N N . LYS A 1 120 ? 4.091 7.850 5.345 1.00 74.00 120 LYS A N 1
ATOM 969 C CA . LYS A 1 120 ? 5.116 8.897 5.371 1.00 74.00 120 LYS A CA 1
ATOM 970 C C . LYS A 1 120 ? 6.139 8.618 4.286 1.00 74.00 120 LYS A C 1
ATOM 972 O O . LYS A 1 120 ? 6.635 7.500 4.191 1.00 74.00 120 LYS A O 1
ATOM 977 N N . ASN A 1 121 ? 6.491 9.661 3.560 1.00 78.44 121 ASN A N 1
ATOM 978 C CA . ASN A 1 121 ? 7.649 9.731 2.685 1.00 78.44 121 ASN A CA 1
ATOM 979 C C . ASN A 1 121 ? 8.184 11.171 2.725 1.00 78.44 121 ASN A C 1
ATOM 981 O O . ASN A 1 121 ? 7.777 11.963 3.581 1.00 78.44 121 ASN A O 1
ATOM 985 N N . GLN A 1 122 ? 9.131 11.481 1.853 1.00 78.75 122 GLN A N 1
ATOM 986 C CA . GLN A 1 122 ? 9.742 12.802 1.758 1.00 78.75 122 GLN A CA 1
ATOM 987 C C . GLN A 1 122 ? 8.898 13.838 1.017 1.00 78.75 122 GLN A C 1
ATOM 989 O O . GLN A 1 122 ? 9.018 15.024 1.302 1.00 78.75 122 GLN A O 1
ATOM 994 N N . ASP A 1 123 ? 8.011 13.395 0.131 1.00 82.38 123 ASP A N 1
ATOM 995 C CA . ASP A 1 123 ? 7.239 14.279 -0.746 1.00 82.38 123 ASP A CA 1
ATOM 996 C C . ASP A 1 123 ? 5.918 14.743 -0.116 1.00 82.38 123 ASP A C 1
ATOM 998 O O . ASP A 1 123 ? 5.192 15.556 -0.689 1.00 82.38 123 ASP A O 1
ATOM 1002 N N . ASN A 1 124 ? 5.594 14.246 1.083 1.00 81.25 124 ASN A N 1
ATOM 1003 C CA . ASN A 1 124 ? 4.372 14.580 1.803 1.00 81.25 124 ASN A CA 1
ATOM 1004 C C . ASN A 1 124 ? 4.651 15.085 3.227 1.00 81.25 124 ASN A C 1
ATOM 1006 O O . ASN A 1 124 ? 5.579 14.613 3.893 1.00 81.25 124 ASN A O 1
ATOM 1010 N N . PRO A 1 125 ? 3.804 15.989 3.764 1.00 82.12 125 PRO A N 1
ATOM 1011 C CA . PRO A 1 125 ? 3.861 16.365 5.168 1.00 82.12 125 PRO A CA 1
ATOM 1012 C C . PRO A 1 125 ? 3.827 15.136 6.075 1.00 82.12 125 PRO A C 1
ATOM 1014 O O . PRO A 1 125 ? 3.030 14.213 5.897 1.00 82.12 125 PRO A O 1
ATOM 1017 N N . ARG A 1 126 ? 4.680 15.129 7.098 1.00 79.19 126 ARG A N 1
ATOM 1018 C CA . ARG A 1 126 ? 4.693 14.035 8.071 1.00 79.19 126 ARG A CA 1
ATOM 1019 C C . ARG A 1 126 ? 3.358 14.002 8.799 1.00 79.19 126 ARG A C 1
ATOM 1021 O O . ARG A 1 126 ? 2.919 15.019 9.312 1.00 79.19 126 ARG A O 1
ATOM 1028 N N . PHE A 1 127 ? 2.783 12.822 8.998 1.00 79.12 127 PHE A N 1
ATOM 1029 C CA . PHE A 1 127 ? 1.553 12.690 9.790 1.00 79.12 127 PHE A CA 1
ATOM 1030 C C . PHE A 1 127 ? 1.637 13.369 11.178 1.00 79.12 127 PHE A C 1
ATOM 1032 O O . PHE A 1 127 ? 0.667 13.916 11.685 1.00 79.12 127 PHE A O 1
ATOM 1039 N N . GLN A 1 128 ? 2.821 13.398 11.805 1.00 80.81 128 GLN A N 1
ATOM 1040 C CA . GLN A 1 128 ? 3.002 14.068 13.099 1.00 80.81 128 GLN A CA 1
ATOM 1041 C C . GLN A 1 128 ? 3.048 15.602 13.032 1.00 80.81 128 GLN A C 1
ATOM 1043 O O . GLN A 1 128 ? 2.971 16.225 14.091 1.00 80.81 128 GLN A O 1
ATOM 1048 N N . SER A 1 129 ? 3.212 16.211 11.851 1.00 82.25 129 SER A N 1
AT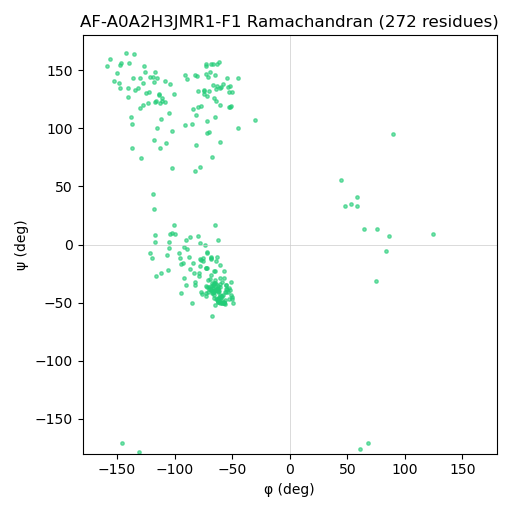OM 1049 C CA . SER A 1 129 ? 3.134 17.671 11.706 1.00 82.25 129 SER A CA 1
ATOM 1050 C C . SER A 1 129 ? 1.695 18.179 11.707 1.00 82.25 129 SER A C 1
ATOM 1052 O O . SER A 1 129 ? 1.476 19.361 11.939 1.00 82.25 129 SER A O 1
ATOM 1054 N N . THR A 1 130 ? 0.726 17.300 11.455 1.00 84.88 130 THR A N 1
ATOM 1055 C CA . THR A 1 130 ? -0.699 17.633 11.326 1.00 84.88 130 THR A CA 1
ATOM 1056 C C . THR A 1 130 ? -1.563 16.994 12.410 1.00 84.88 130 THR A C 1
ATOM 1058 O O . THR A 1 130 ? -2.567 17.585 12.794 1.00 84.88 130 THR A O 1
ATOM 1061 N N . GLN A 1 131 ? -1.142 15.855 12.970 1.00 85.31 131 GLN A N 1
ATOM 1062 C CA . GLN A 1 131 ? -1.807 15.196 14.092 1.00 85.31 131 GLN A CA 1
ATOM 1063 C C . GLN A 1 131 ? -0.923 15.212 15.343 1.00 85.31 131 GLN A C 1
ATOM 1065 O O . GLN A 1 131 ? 0.242 14.804 15.290 1.00 85.31 131 GLN A O 1
ATOM 1070 N N . THR A 1 132 ? -1.472 15.649 16.481 1.00 88.62 132 THR A N 1
ATOM 1071 C CA . THR A 1 132 ? -0.798 15.720 17.791 1.00 88.62 132 THR A CA 1
ATOM 1072 C C . THR A 1 132 ? -1.229 14.646 18.785 1.00 88.62 132 THR A C 1
ATOM 1074 O O . THR A 1 132 ? -0.435 14.308 19.664 1.00 88.62 132 THR A O 1
ATOM 1077 N N . ASP A 1 133 ? -2.415 14.065 18.608 1.00 86.44 133 ASP A N 1
ATOM 1078 C CA . ASP A 1 133 ? -2.945 12.979 19.428 1.00 86.44 133 ASP A CA 1
ATOM 1079 C C . ASP A 1 133 ? -2.103 11.702 19.262 1.00 86.44 133 ASP A C 1
ATOM 1081 O O . ASP A 1 133 ? -1.840 11.235 18.147 1.00 86.44 133 ASP A O 1
ATOM 1085 N N . GLN A 1 134 ? -1.642 11.147 20.385 1.00 82.88 134 GLN A N 1
ATOM 1086 C CA . GLN A 1 134 ? -0.735 10.003 20.388 1.00 82.88 134 GLN A CA 1
ATOM 1087 C C . GLN A 1 134 ? -1.437 8.711 19.951 1.00 82.88 134 GLN A C 1
ATOM 1089 O O . GLN A 1 134 ? -0.871 7.979 19.142 1.00 82.88 134 GLN A O 1
ATOM 1094 N N . ALA A 1 135 ? -2.677 8.473 20.387 1.00 82.25 135 ALA A N 1
ATOM 1095 C CA . ALA A 1 135 ? -3.451 7.305 19.974 1.00 82.25 135 ALA A CA 1
ATOM 1096 C C . ALA A 1 135 ? -3.727 7.305 18.460 1.00 82.25 135 ALA A C 1
ATOM 1098 O O . ALA A 1 135 ? -3.652 6.256 17.820 1.00 82.25 135 ALA A O 1
ATOM 1099 N N . MET A 1 136 ? -3.954 8.475 17.853 1.00 81.75 136 MET A N 1
ATOM 1100 C CA . MET A 1 136 ? -4.117 8.599 16.393 1.00 81.75 136 MET A CA 1
ATOM 1101 C C . MET A 1 136 ? -2.818 8.298 15.635 1.00 81.75 136 MET A C 1
ATOM 1103 O O . MET A 1 136 ? -2.815 7.613 14.607 1.00 81.75 136 MET A O 1
ATOM 1107 N N . ARG A 1 137 ? -1.683 8.796 16.142 1.00 79.81 137 ARG A N 1
ATOM 1108 C CA . ARG A 1 137 ? -0.350 8.535 15.570 1.00 79.81 137 ARG A CA 1
ATOM 1109 C C . ARG A 1 137 ? 0.042 7.070 15.662 1.00 79.81 137 ARG A C 1
ATOM 1111 O O . ARG A 1 137 ? 0.665 6.563 14.727 1.00 79.81 137 ARG A O 1
ATOM 1118 N N . ASP A 1 138 ? -0.292 6.432 16.775 1.00 73.62 138 ASP A N 1
ATOM 1119 C CA . ASP A 1 138 ? -0.051 5.013 16.965 1.00 73.62 138 ASP A CA 1
ATOM 1120 C C . ASP A 1 138 ? -0.957 4.250 16.003 1.00 73.62 138 ASP A C 1
ATOM 1122 O O . ASP A 1 138 ? -0.425 3.704 15.046 1.00 73.62 138 ASP A O 1
ATOM 1126 N N . THR A 1 139 ? -2.287 4.363 16.100 1.00 70.00 139 THR A N 1
ATOM 1127 C CA . THR A 1 139 ? -3.247 3.622 15.252 1.00 70.00 139 THR A CA 1
ATOM 1128 C C . THR A 1 139 ? -2.944 3.704 13.750 1.00 70.00 139 THR A C 1
ATOM 1130 O O . THR A 1 139 ? -2.804 2.668 13.097 1.00 70.00 139 THR A O 1
ATOM 1133 N N . SER A 1 140 ? -2.739 4.910 13.209 1.00 68.25 140 SER A N 1
ATOM 1134 C CA . SER A 1 140 ? -2.391 5.112 11.789 1.00 68.25 140 SER A CA 1
ATOM 1135 C C . SER A 1 140 ? -1.100 4.400 11.374 1.00 68.25 140 SER A C 1
ATOM 1137 O O . SER A 1 140 ? -0.961 3.916 10.251 1.00 68.25 140 SER A O 1
ATOM 1139 N N . SER A 1 141 ? -0.145 4.285 12.294 1.00 66.94 141 SER A N 1
ATOM 1140 C CA . SER A 1 141 ? 1.102 3.574 12.055 1.00 66.94 141 SER A CA 1
ATOM 1141 C C . SER A 1 141 ? 0.948 2.046 12.131 1.00 66.94 141 SER A C 1
ATOM 1143 O O . SER A 1 141 ? 1.926 1.368 11.809 1.00 66.94 141 SER A O 1
ATOM 1145 N N . SER A 1 142 ? -0.169 1.482 12.629 1.00 61.69 142 SER A N 1
ATOM 1146 C CA . SER A 1 142 ? -0.433 0.012 12.617 1.00 61.69 142 SER A CA 1
ATOM 1147 C C . SER A 1 142 ? -1.015 -0.275 11.293 1.00 61.69 142 SER A C 1
ATOM 1149 O O . SER A 1 142 ? -0.508 -1.156 10.636 1.00 61.69 142 SER A O 1
ATOM 1151 N N . ASP A 1 143 ? -2.032 0.492 10.914 1.00 55.66 143 ASP A N 1
ATOM 1152 C CA . ASP A 1 143 ? -2.724 0.283 9.663 1.00 55.66 143 ASP A CA 1
ATOM 1153 C C . ASP A 1 143 ? -1.729 0.362 8.513 1.00 55.66 143 ASP A C 1
ATOM 1155 O O . ASP A 1 143 ? -1.536 -0.615 7.800 1.00 55.66 143 ASP A O 1
ATOM 1159 N N . SER A 1 144 ? -0.917 1.429 8.473 1.00 55.50 144 SER A N 1
ATOM 1160 C CA . SER A 1 144 ? 0.186 1.508 7.519 1.00 55.50 144 SER A CA 1
ATOM 1161 C C . SER A 1 144 ? 1.081 0.281 7.571 1.00 55.50 144 SER A C 1
ATOM 1163 O O . SER A 1 144 ? 1.496 -0.133 6.512 1.00 55.50 144 SER A O 1
ATOM 1165 N N . LYS A 1 145 ? 1.386 -0.305 8.737 1.00 55.94 145 LYS A N 1
ATOM 1166 C CA . LYS A 1 145 ? 2.279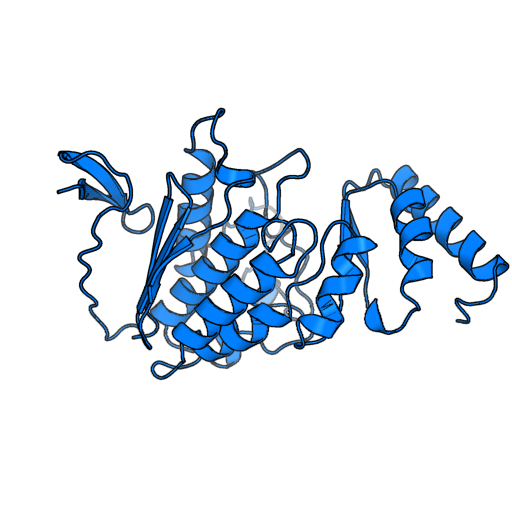 -1.469 8.845 1.00 55.94 145 LYS A CA 1
ATOM 1167 C C . LYS A 1 145 ? 1.622 -2.803 8.571 1.00 55.94 145 LYS A C 1
ATOM 1169 O O . LYS A 1 145 ? 2.322 -3.668 8.082 1.00 55.94 145 LYS A O 1
ATOM 1174 N N . ASP A 1 146 ? 0.367 -3.016 8.920 1.00 47.06 146 ASP A N 1
ATOM 1175 C CA . ASP A 1 146 ? -0.354 -4.241 8.605 1.00 47.06 146 ASP A CA 1
ATOM 1176 C C . ASP A 1 146 ? -0.612 -4.279 7.099 1.00 47.06 146 ASP A C 1
ATOM 1178 O O . ASP A 1 146 ? -0.372 -5.318 6.488 1.00 47.06 146 ASP A O 1
ATOM 1182 N N . LEU A 1 147 ? -0.885 -3.118 6.487 1.00 47.94 147 LEU A N 1
ATOM 1183 C CA . LEU A 1 147 ? -0.861 -2.915 5.040 1.00 47.94 147 LEU A CA 1
ATOM 1184 C C . LEU A 1 147 ? 0.579 -3.072 4.482 1.00 47.94 147 LEU A C 1
ATOM 1186 O O . LEU A 1 147 ? 0.784 -3.877 3.576 1.00 47.94 147 LEU A O 1
ATOM 1190 N N . THR A 1 148 ? 1.617 -2.469 5.099 1.00 46.91 148 THR A N 1
ATOM 1191 C CA . THR A 1 148 ? 3.044 -2.650 4.715 1.00 46.91 148 THR A CA 1
ATOM 1192 C C . THR A 1 148 ? 3.541 -4.094 4.938 1.00 46.91 148 THR A C 1
ATOM 1194 O O . THR A 1 148 ? 4.515 -4.519 4.338 1.00 46.91 148 THR A O 1
ATOM 1197 N N . ARG A 1 149 ? 2.927 -4.896 5.810 1.00 48.41 149 ARG A N 1
ATOM 1198 C CA . ARG A 1 149 ? 3.298 -6.304 6.065 1.00 48.41 149 ARG A CA 1
ATOM 1199 C C . ARG A 1 149 ? 2.674 -7.247 5.062 1.00 48.41 149 ARG A C 1
ATOM 1201 O O . ARG A 1 149 ? 3.123 -8.383 4.940 1.00 48.41 149 ARG A O 1
ATOM 1208 N N . THR A 1 150 ? 1.675 -6.773 4.331 1.00 40.16 150 THR A N 1
ATOM 1209 C CA . THR A 1 150 ? 1.137 -7.475 3.177 1.00 40.16 150 THR A CA 1
ATOM 1210 C C . THR A 1 150 ? 2.237 -7.654 2.110 1.00 40.16 150 THR A C 1
ATOM 1212 O O . THR A 1 150 ? 2.269 -8.705 1.492 1.00 40.16 150 THR A O 1
ATOM 1215 N N . LEU A 1 151 ? 3.229 -6.749 2.044 1.00 38.72 151 LEU A N 1
ATOM 1216 C CA . LEU A 1 151 ? 4.199 -6.548 0.950 1.00 38.72 151 LEU A CA 1
ATOM 1217 C C . LEU A 1 151 ? 5.459 -7.366 0.804 1.00 38.72 151 LEU A C 1
ATOM 1219 O O . LEU A 1 151 ? 6.025 -7.385 -0.289 1.00 38.72 151 LEU A O 1
ATOM 1223 N N . ARG A 1 152 ? 5.993 -7.950 1.869 1.00 40.09 152 ARG A N 1
ATOM 1224 C CA . ARG A 1 152 ? 7.308 -8.594 1.769 1.00 40.09 152 ARG A CA 1
ATOM 1225 C C . ARG A 1 152 ? 7.137 -10.100 1.666 1.00 40.09 152 ARG A C 1
ATOM 1227 O O . ARG A 1 152 ? 7.486 -10.862 2.559 1.00 40.09 152 ARG A O 1
ATOM 1234 N N . ALA A 1 153 ? 6.547 -10.513 0.548 1.00 31.05 153 ALA A N 1
ATOM 1235 C CA . ALA A 1 153 ? 6.442 -11.905 0.134 1.00 31.05 153 ALA A CA 1
ATOM 1236 C C . ALA A 1 153 ? 7.164 -12.138 -1.202 1.00 31.05 153 ALA A C 1
ATOM 1238 O O . ALA A 1 153 ? 6.671 -12.844 -2.075 1.00 31.05 153 ALA A O 1
ATOM 1239 N N . ALA A 1 154 ? 8.364 -11.574 -1.342 1.00 28.80 154 ALA A N 1
ATOM 1240 C CA . ALA A 1 154 ? 9.376 -12.080 -2.256 1.00 28.80 154 ALA A CA 1
ATOM 1241 C C . ALA A 1 154 ? 10.595 -12.492 -1.418 1.00 28.80 154 ALA A C 1
ATOM 1243 O O . ALA A 1 154 ? 11.495 -11.717 -1.124 1.00 28.80 154 ALA A O 1
ATOM 1244 N N . ARG A 1 155 ? 10.548 -13.760 -1.011 1.00 30.22 155 ARG A N 1
ATOM 1245 C CA . ARG A 1 155 ? 11.635 -14.612 -0.520 1.00 30.22 155 ARG A CA 1
ATOM 1246 C C . ARG A 1 155 ? 12.211 -14.417 0.884 1.00 30.22 155 ARG A C 1
ATOM 1248 O O . ARG A 1 155 ? 12.516 -15.448 1.465 1.00 30.22 155 ARG A O 1
ATOM 1255 N N . GLU A 1 156 ? 12.264 -13.236 1.487 1.00 36.56 156 GLU A N 1
ATOM 1256 C CA . GLU A 1 156 ? 12.870 -13.092 2.823 1.00 36.56 156 GLU A CA 1
ATOM 1257 C C . GLU A 1 156 ? 12.234 -11.948 3.633 1.00 36.56 156 GLU A C 1
ATOM 1259 O O . GLU A 1 156 ? 11.819 -10.940 3.071 1.00 36.56 156 GLU A O 1
ATOM 1264 N N . GLU A 1 157 ? 12.180 -12.131 4.959 1.00 39.66 157 GLU A N 1
ATOM 1265 C CA . GLU A 1 157 ? 12.013 -11.096 5.992 1.00 39.66 157 GLU A CA 1
ATOM 1266 C C . GLU A 1 157 ? 10.591 -10.669 6.471 1.00 39.66 157 GLU A C 1
ATOM 1268 O O . GLU A 1 157 ? 9.991 -9.711 5.988 1.00 39.66 157 GLU A O 1
ATOM 1273 N N . CYS A 1 158 ? 10.115 -11.272 7.582 1.00 42.16 158 CYS A N 1
ATOM 1274 C CA . CYS A 1 158 ? 9.535 -10.446 8.663 1.00 42.16 158 CYS A CA 1
ATOM 1275 C C . CYS A 1 158 ? 10.671 -9.765 9.480 1.00 42.16 158 CYS A C 1
ATOM 1277 O O . CYS A 1 158 ? 10.388 -8.878 10.287 1.00 42.16 158 CYS A O 1
ATOM 1279 N N . ASP A 1 159 ? 11.934 -10.181 9.336 1.00 34.09 159 ASP A N 1
ATOM 1280 C CA . ASP A 1 159 ? 1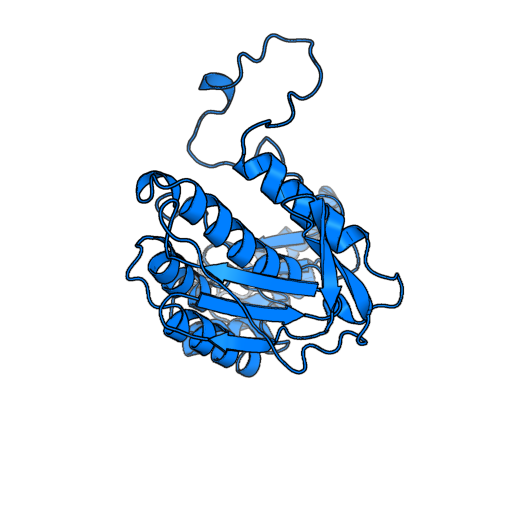3.099 -9.522 9.939 1.00 34.09 159 ASP A CA 1
ATOM 1281 C C . ASP A 1 159 ? 13.416 -8.191 9.234 1.00 34.09 159 ASP A C 1
ATOM 1283 O O . ASP A 1 159 ? 13.021 -7.951 8.113 1.00 34.09 159 ASP A O 1
ATOM 1287 N N . ASN A 1 160 ? 14.042 -7.243 9.916 1.00 31.86 160 ASN A N 1
ATOM 1288 C CA . ASN A 1 160 ? 14.666 -6.059 9.310 1.00 31.86 160 ASN A CA 1
ATOM 1289 C C . ASN A 1 160 ? 13.914 -5.268 8.205 1.00 31.86 160 ASN A C 1
ATOM 1291 O O . ASN A 1 160 ? 14.514 -4.787 7.247 1.00 31.86 160 ASN A O 1
ATOM 1295 N N . LEU A 1 161 ? 12.693 -4.811 8.498 1.00 31.69 161 LEU A N 1
ATOM 1296 C CA . LEU A 1 161 ? 12.502 -3.354 8.418 1.00 31.69 161 LEU A CA 1
ATOM 1297 C C . LEU A 1 161 ? 13.101 -2.742 9.684 1.00 31.69 161 LEU A C 1
ATOM 1299 O O . LEU A 1 161 ? 12.415 -2.171 10.537 1.00 31.69 161 LEU A O 1
ATOM 1303 N N . ALA A 1 162 ? 14.428 -2.855 9.790 1.00 29.70 162 ALA A N 1
ATOM 1304 C CA . ALA A 1 162 ? 15.170 -1.760 10.348 1.00 29.70 162 ALA A CA 1
ATOM 1305 C C . ALA A 1 162 ? 14.706 -0.568 9.515 1.00 29.70 162 ALA A C 1
ATOM 1307 O O . ALA A 1 162 ? 14.878 -0.530 8.298 1.00 29.70 162 ALA A O 1
ATOM 1308 N N . LEU A 1 163 ? 14.098 0.414 10.173 1.00 33.84 163 LEU A N 1
ATOM 1309 C CA . LEU A 1 163 ? 14.425 1.775 9.804 1.00 33.84 163 LEU A CA 1
ATOM 1310 C C . LEU A 1 163 ? 15.946 1.765 9.681 1.00 33.84 163 LEU A C 1
ATOM 1312 O O . LEU A 1 163 ? 16.628 1.715 10.707 1.00 33.84 163 LEU A O 1
ATOM 1316 N N . HIS A 1 164 ? 16.480 1.681 8.460 1.00 27.14 164 HIS A N 1
ATOM 1317 C CA . HIS A 1 164 ? 17.881 1.968 8.250 1.00 27.14 164 HIS A CA 1
ATOM 1318 C C . HIS A 1 164 ? 18.041 3.331 8.926 1.00 27.14 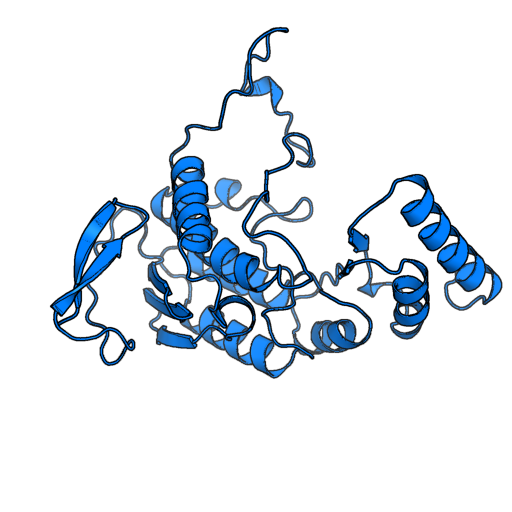164 HIS A C 1
ATOM 1320 O O . HIS A 1 164 ? 17.332 4.264 8.533 1.00 27.14 164 HIS A O 1
ATOM 1326 N N . PRO A 1 165 ? 18.883 3.483 9.964 1.00 31.91 165 PRO A N 1
ATOM 1327 C CA . PRO A 1 165 ? 18.957 4.738 10.712 1.00 31.91 165 PRO A CA 1
ATOM 1328 C C . PRO A 1 165 ? 19.419 5.933 9.857 1.00 31.91 165 PRO A C 1
ATOM 1330 O O . PRO A 1 165 ? 19.639 7.010 10.395 1.00 31.91 165 PRO A O 1
ATOM 1333 N N . GLY A 1 166 ? 19.615 5.741 8.548 1.00 29.86 166 GLY A N 1
ATOM 1334 C CA . GLY A 1 166 ? 20.125 6.713 7.594 1.00 29.86 166 GLY A CA 1
ATOM 1335 C C . GLY A 1 166 ? 19.173 7.113 6.464 1.00 29.86 166 GLY A C 1
ATOM 1336 O O . GLY A 1 166 ? 19.595 7.917 5.645 1.00 29.86 166 GLY A O 1
ATOM 1337 N N . TRP A 1 167 ? 17.928 6.623 6.393 1.00 27.38 167 TRP A N 1
ATOM 1338 C CA . TRP A 1 167 ? 16.980 7.062 5.351 1.00 27.38 167 TRP A CA 1
ATOM 1339 C C . TRP A 1 167 ? 15.810 7.857 5.940 1.00 27.38 167 TRP A C 1
ATOM 1341 O O . TRP A 1 167 ? 14.726 7.348 6.218 1.00 27.38 167 TRP A O 1
ATOM 1351 N N . HIS A 1 168 ? 16.069 9.148 6.142 1.00 38.47 168 HIS A N 1
ATOM 1352 C CA . HIS A 1 168 ? 15.064 10.182 6.371 1.00 38.47 168 HIS A CA 1
ATOM 1353 C C . HIS A 1 168 ? 15.469 11.422 5.573 1.00 38.47 168 HIS A C 1
ATOM 1355 O O . HIS A 1 168 ? 16.434 12.080 5.972 1.00 38.47 168 HIS A O 1
ATOM 1361 N N . PRO A 1 169 ? 14.753 11.791 4.502 1.00 34.41 169 PRO A N 1
ATOM 1362 C CA . PRO A 1 169 ? 14.973 13.088 3.890 1.00 34.41 169 PRO A CA 1
ATOM 1363 C C . PRO A 1 169 ? 14.447 14.176 4.845 1.00 34.41 169 PRO A C 1
ATOM 1365 O O . PRO A 1 169 ? 13.380 14.057 5.463 1.00 34.41 169 PRO A O 1
ATOM 1368 N N . ASP A 1 170 ? 15.294 15.179 5.052 1.00 35.22 170 ASP A N 1
ATOM 1369 C CA . ASP A 1 170 ? 15.012 16.509 5.609 1.00 35.22 170 ASP A CA 1
ATOM 1370 C C . ASP A 1 170 ? 14.781 16.682 7.119 1.00 35.22 170 ASP A C 1
ATOM 1372 O O . ASP A 1 170 ? 14.431 17.770 7.576 1.00 35.22 170 ASP A O 1
ATOM 1376 N N . THR A 1 171 ? 15.094 15.685 7.955 1.00 33.19 171 THR A N 1
ATOM 1377 C CA . THR A 1 171 ? 15.317 15.945 9.394 1.00 33.19 171 THR A CA 1
ATOM 1378 C C . THR A 1 171 ? 16.606 15.326 9.892 1.00 33.19 171 THR A C 1
ATOM 1380 O O . THR A 1 171 ? 16.759 14.109 9.952 1.00 33.19 171 THR A O 1
ATOM 1383 N N . VAL A 1 172 ? 17.495 16.197 10.342 1.00 32.34 172 VAL A N 1
ATOM 1384 C CA . VAL A 1 172 ? 18.781 15.883 10.945 1.00 32.34 172 VAL A CA 1
ATOM 1385 C C . VAL A 1 172 ? 18.613 15.137 12.286 1.00 32.34 172 VAL A C 1
ATOM 1387 O O . VAL A 1 172 ? 18.200 15.721 13.291 1.00 32.34 172 VAL A O 1
ATOM 1390 N N . LEU A 1 173 ? 18.959 13.842 12.322 1.00 34.38 173 LEU A N 1
ATOM 1391 C CA . LEU A 1 173 ? 18.784 12.951 13.487 1.00 34.38 173 LEU A CA 1
ATOM 1392 C C . LEU A 1 173 ? 19.634 13.330 14.714 1.00 34.38 173 LEU A C 1
ATOM 1394 O O . LEU A 1 173 ? 19.201 13.122 15.850 1.00 34.38 173 LEU A O 1
ATOM 1398 N N . TRP A 1 174 ? 20.816 13.924 14.517 1.00 35.12 174 TRP A N 1
ATOM 1399 C CA . TRP A 1 174 ? 21.711 14.281 15.628 1.00 35.12 174 TRP A CA 1
ATOM 1400 C C . TRP A 1 174 ? 21.186 15.414 16.518 1.00 35.12 174 TRP A C 1
ATOM 1402 O O . TRP A 1 174 ? 21.699 15.622 17.612 1.00 35.12 174 TRP A O 1
ATOM 1412 N N . SER A 1 175 ? 20.131 16.118 16.103 1.00 29.44 175 SER A N 1
ATOM 1413 C CA . SER A 1 175 ? 19.486 17.137 16.942 1.00 29.44 175 SER A CA 1
ATOM 1414 C C . SER A 1 175 ? 18.668 16.546 18.102 1.00 29.44 175 SER A C 1
ATOM 1416 O O . SER A 1 175 ? 18.415 17.239 19.085 1.00 29.44 175 SER A O 1
ATOM 1418 N N . ARG A 1 176 ? 18.269 15.265 18.021 1.00 36.59 176 ARG A N 1
ATOM 1419 C CA . ARG A 1 176 ? 17.507 14.566 19.078 1.00 36.59 176 ARG A CA 1
ATOM 1420 C C . ARG A 1 176 ? 18.280 13.464 19.789 1.00 36.59 176 ARG A C 1
ATOM 1422 O O . ARG A 1 176 ? 17.950 13.138 20.925 1.00 36.59 176 ARG A O 1
ATOM 1429 N N . ALA A 1 177 ? 19.291 12.898 19.144 1.00 37.84 177 ALA A N 1
ATOM 1430 C CA . ALA A 1 177 ? 20.220 11.974 19.769 1.00 37.84 177 ALA A CA 1
ATOM 1431 C C . ALA A 1 177 ? 21.580 12.666 19.831 1.00 37.84 177 ALA A C 1
ATOM 1433 O O . ALA A 1 177 ? 22.227 12.829 18.801 1.00 37.84 177 ALA A O 1
ATOM 1434 N N . GLY A 1 178 ? 22.016 13.079 21.022 1.00 31.27 178 GLY A N 1
ATOM 1435 C CA . GLY A 1 178 ? 23.411 13.445 21.250 1.00 31.27 178 GLY A CA 1
ATOM 1436 C C . GLY A 1 178 ? 24.294 12.230 20.973 1.00 31.27 178 GLY A C 1
ATOM 1437 O O . GLY A 1 178 ? 24.546 11.422 21.862 1.00 31.27 178 GLY A O 1
ATOM 1438 N N . VAL A 1 179 ? 24.712 12.052 19.720 1.00 36.44 179 VAL A N 1
ATOM 1439 C CA . VAL A 1 179 ? 25.614 10.977 19.310 1.00 36.44 179 VAL A CA 1
ATOM 1440 C C . VAL A 1 179 ? 27.035 11.427 19.634 1.00 36.44 179 VAL A C 1
ATOM 1442 O O . VAL A 1 179 ? 27.743 11.992 18.804 1.00 36.44 179 VAL A O 1
ATOM 1445 N N . HIS A 1 180 ? 27.459 11.188 20.873 1.00 33.62 180 HIS A N 1
ATOM 1446 C CA . HIS A 1 180 ? 28.879 11.172 21.206 1.00 33.62 180 HIS A CA 1
ATOM 1447 C C . HIS A 1 180 ? 29.495 9.871 20.667 1.00 33.62 180 HIS A C 1
ATOM 1449 O O . HIS A 1 180 ? 28.931 8.787 20.836 1.00 33.62 180 HIS A O 1
ATOM 1455 N N . ARG A 1 181 ? 30.641 9.977 19.976 1.00 33.03 181 ARG A N 1
ATOM 1456 C CA . ARG A 1 181 ? 31.381 8.828 19.422 1.00 33.03 181 ARG A CA 1
ATOM 1457 C C . ARG A 1 181 ? 31.620 7.784 20.519 1.00 33.03 181 ARG A C 1
ATOM 1459 O O . ARG A 1 181 ? 32.328 8.072 21.476 1.00 33.03 181 ARG A O 1
ATOM 1466 N N . GLY A 1 182 ? 31.075 6.578 20.343 1.00 38.25 182 GLY A N 1
ATOM 1467 C CA . GLY A 1 182 ? 31.469 5.406 21.133 1.00 38.25 182 GLY A CA 1
ATOM 1468 C C . GLY A 1 182 ? 30.375 4.646 21.891 1.00 38.25 182 GLY A C 1
ATOM 1469 O O . GLY A 1 182 ? 30.729 3.758 22.660 1.00 38.25 182 GLY A O 1
ATOM 1470 N N . GLN A 1 183 ? 29.077 4.913 21.696 1.00 33.47 183 GLN A N 1
ATOM 1471 C CA . GLN A 1 183 ? 28.019 4.098 22.319 1.00 33.47 183 GLN A CA 1
ATOM 1472 C C . GLN A 1 183 ? 27.101 3.389 21.316 1.00 33.47 183 GLN A C 1
ATOM 1474 O O . GLN A 1 183 ? 26.728 3.939 20.281 1.00 33.47 183 GLN A O 1
ATOM 1479 N N . ARG A 1 184 ? 26.766 2.135 21.665 1.00 36.41 184 ARG A N 1
ATOM 1480 C CA . ARG A 1 184 ? 25.823 1.233 20.984 1.00 36.41 184 ARG A CA 1
ATOM 1481 C C . ARG A 1 184 ? 24.540 1.969 20.604 1.00 36.41 184 ARG A C 1
ATOM 1483 O O . ARG A 1 184 ? 24.052 2.783 21.382 1.00 36.41 184 ARG A O 1
ATOM 1490 N N . SER A 1 185 ? 23.990 1.611 19.443 1.00 36.47 185 SER A N 1
ATOM 1491 C CA . SER A 1 185 ? 22.693 2.048 18.914 1.00 36.47 185 SER A CA 1
ATOM 1492 C C . SER A 1 185 ? 21.679 2.345 20.027 1.00 36.47 185 SER A C 1
ATOM 1494 O O . SER A 1 185 ? 21.159 1.425 20.668 1.00 36.47 185 SER A O 1
ATOM 1496 N N . VAL A 1 186 ? 21.390 3.625 20.268 1.00 38.34 186 VAL A N 1
ATOM 1497 C CA . VAL A 1 186 ? 20.292 4.017 21.152 1.00 38.34 186 VAL A CA 1
ATOM 1498 C C . VAL A 1 186 ? 19.001 3.671 20.417 1.00 38.34 186 VAL A C 1
ATOM 1500 O O . VAL A 1 186 ? 18.555 4.394 19.531 1.00 38.34 186 VAL A O 1
ATOM 1503 N N . GLN A 1 187 ? 18.440 2.508 20.743 1.00 44.31 187 GLN A N 1
ATOM 1504 C CA . GLN A 1 187 ? 17.137 2.060 20.258 1.00 44.31 187 GLN A CA 1
ATOM 1505 C C . GLN A 1 187 ? 16.092 3.153 20.549 1.00 44.31 187 GLN A C 1
ATOM 1507 O O . GLN A 1 187 ? 16.026 3.622 21.690 1.00 44.31 187 GLN A O 1
ATOM 1512 N N . PRO A 1 188 ? 15.256 3.562 19.579 1.00 47.78 188 PRO A N 1
ATOM 1513 C CA . PRO A 1 188 ? 14.195 4.520 19.850 1.00 47.78 188 PRO A CA 1
ATOM 1514 C C . PRO A 1 188 ? 13.238 3.945 20.911 1.00 47.78 188 PRO A C 1
ATOM 1516 O O . PRO A 1 188 ? 12.642 2.880 20.722 1.00 47.78 188 PRO A O 1
ATOM 1519 N N . ARG A 1 189 ? 13.108 4.640 22.050 1.00 46.03 189 ARG A N 1
ATOM 1520 C CA . ARG A 1 189 ? 12.267 4.246 23.204 1.00 46.03 189 ARG A CA 1
ATOM 1521 C C . ARG A 1 189 ? 10.909 4.961 23.263 1.00 46.03 189 ARG A C 1
ATOM 1523 O O . ARG A 1 189 ? 10.215 4.855 24.264 1.00 46.03 189 ARG A O 1
ATOM 1530 N N . GLY A 1 190 ? 10.532 5.705 22.221 1.00 50.31 190 GLY A N 1
ATOM 1531 C CA . GLY A 1 190 ? 9.233 6.387 22.178 1.00 50.31 190 GLY A CA 1
ATOM 1532 C C . GLY A 1 190 ? 8.052 5.401 22.102 1.00 50.31 190 GLY A C 1
ATOM 1533 O O . GLY A 1 190 ? 8.245 4.303 21.573 1.00 50.31 190 GLY A O 1
ATOM 1534 N N . PRO A 1 191 ? 6.841 5.789 22.553 1.00 53.53 191 PRO A N 1
ATOM 1535 C CA . PRO A 1 191 ? 5.635 4.946 22.517 1.00 53.53 191 PRO A CA 1
ATOM 1536 C C . PRO A 1 191 ? 5.384 4.322 21.141 1.00 53.53 191 PRO A C 1
ATOM 1538 O O . PRO A 1 191 ? 5.292 3.103 21.019 1.00 53.53 191 PRO A O 1
ATOM 1541 N N . LEU A 1 192 ? 5.472 5.141 20.088 1.00 51.34 192 LEU A N 1
ATOM 1542 C CA . LEU A 1 192 ? 5.351 4.680 18.709 1.00 51.34 192 LEU A CA 1
ATOM 1543 C C . LEU A 1 192 ? 6.356 3.569 18.372 1.00 51.34 192 LEU A C 1
ATOM 1545 O O . LEU A 1 192 ? 5.986 2.605 17.718 1.00 51.34 192 LEU A O 1
ATOM 1549 N N . ALA A 1 193 ? 7.611 3.668 18.828 1.00 51.94 193 ALA A N 1
ATOM 1550 C CA . ALA A 1 193 ? 8.668 2.690 18.548 1.00 51.94 193 ALA A CA 1
ATOM 1551 C C . ALA A 1 193 ? 8.452 1.346 19.262 1.00 51.94 193 ALA A C 1
ATOM 1553 O O . ALA A 1 193 ? 8.724 0.300 18.676 1.00 51.94 193 ALA A O 1
ATOM 1554 N N . ILE A 1 194 ? 7.956 1.367 20.504 1.00 55.00 194 ILE A N 1
ATOM 1555 C CA . ILE A 1 194 ? 7.531 0.154 21.227 1.00 55.00 194 ILE A CA 1
ATOM 1556 C C . ILE A 1 194 ? 6.417 -0.533 20.443 1.00 55.00 194 ILE A C 1
ATOM 1558 O O . ILE A 1 194 ? 6.483 -1.727 20.168 1.00 55.00 194 ILE A O 1
ATOM 1562 N N . TRP A 1 195 ? 5.463 0.264 19.994 1.00 51.59 195 TRP A N 1
ATOM 1563 C CA . TRP A 1 195 ? 4.300 -0.199 19.272 1.00 51.59 195 TRP A CA 1
ATOM 1564 C C . TRP A 1 195 ? 4.641 -0.743 17.866 1.00 51.59 195 TRP A C 1
ATOM 1566 O O . TRP A 1 195 ? 4.103 -1.764 17.442 1.00 51.59 195 TRP A O 1
ATOM 1576 N N . ILE A 1 196 ? 5.629 -0.156 17.163 1.00 57.19 196 ILE A N 1
ATOM 1577 C CA . ILE A 1 196 ? 6.198 -0.730 15.923 1.00 57.19 196 ILE A CA 1
ATOM 1578 C C . ILE A 1 196 ? 6.733 -2.145 16.171 1.00 57.19 196 ILE A C 1
ATOM 1580 O O . ILE A 1 196 ? 6.422 -3.059 15.405 1.00 57.19 196 ILE A O 1
ATOM 1584 N N . ARG A 1 197 ? 7.537 -2.308 17.229 1.00 61.03 197 ARG A N 1
ATOM 1585 C CA . ARG A 1 197 ? 8.197 -3.577 17.552 1.00 61.03 197 ARG A CA 1
ATOM 1586 C C . ARG A 1 197 ? 7.207 -4.650 17.995 1.00 61.03 197 ARG A C 1
ATOM 1588 O O . ARG A 1 197 ? 7.367 -5.790 17.578 1.00 61.03 197 ARG A O 1
ATOM 1595 N N . GLY A 1 198 ? 6.175 -4.290 18.764 1.00 57.38 198 GLY A N 1
ATOM 1596 C CA . GLY A 1 198 ? 5.118 -5.221 19.185 1.00 57.38 198 GLY A CA 1
ATOM 1597 C C . GLY A 1 198 ? 4.437 -5.889 17.990 1.00 57.38 198 GLY A C 1
ATOM 1598 O O . GLY A 1 198 ? 4.388 -7.113 17.896 1.00 57.38 198 GLY A O 1
ATOM 1599 N N . GLY A 1 199 ? 4.044 -5.101 16.986 1.00 59.12 199 GLY A N 1
ATOM 1600 C CA . GLY A 1 199 ? 3.497 -5.684 15.762 1.00 59.12 199 GLY A CA 1
ATOM 1601 C C . GLY A 1 199 ? 4.521 -6.509 14.956 1.00 59.12 199 GLY A C 1
ATOM 1602 O O . GLY A 1 199 ? 4.142 -7.476 14.302 1.00 59.12 199 GLY A O 1
ATOM 1603 N N . GLN A 1 200 ? 5.811 -6.138 14.951 1.00 61.88 200 GLN A N 1
ATOM 1604 C CA . GLN A 1 200 ? 6.843 -6.916 14.240 1.00 61.88 200 GLN A CA 1
ATOM 1605 C C . GLN A 1 200 ? 7.016 -8.297 14.883 1.00 61.88 200 GLN A C 1
ATOM 1607 O O . GLN A 1 200 ? 7.022 -9.301 14.175 1.00 61.88 200 GLN A O 1
ATOM 1612 N N . ALA A 1 201 ? 7.048 -8.354 16.216 1.00 60.06 201 ALA A N 1
ATOM 1613 C CA . ALA A 1 201 ? 7.087 -9.606 16.963 1.00 60.06 201 ALA A CA 1
ATOM 1614 C C . ALA A 1 201 ? 5.849 -10.483 16.691 1.00 60.06 201 ALA A C 1
ATOM 1616 O O . ALA A 1 201 ? 5.977 -11.697 16.555 1.00 60.06 201 ALA A O 1
ATOM 1617 N N . ALA A 1 202 ? 4.668 -9.880 16.517 1.00 59.41 202 ALA A N 1
ATOM 1618 C CA . ALA A 1 202 ? 3.457 -10.609 16.135 1.00 59.41 202 ALA A CA 1
ATOM 1619 C C . ALA A 1 202 ? 3.563 -11.270 14.742 1.00 59.41 202 ALA A C 1
ATOM 1621 O O . ALA A 1 202 ? 3.133 -12.409 14.575 1.00 59.41 202 ALA A O 1
ATOM 1622 N N . CYS A 1 203 ? 4.209 -10.611 13.764 1.00 59.34 203 CYS A N 1
ATOM 1623 C CA . CYS A 1 203 ? 4.544 -11.220 12.460 1.00 59.34 203 CYS A CA 1
ATOM 1624 C C . CYS A 1 203 ? 5.491 -12.414 12.627 1.00 59.34 203 CYS A C 1
ATOM 1626 O O . CYS A 1 203 ? 5.356 -13.407 11.918 1.00 59.34 203 CYS A O 1
ATOM 1628 N N . HIS A 1 204 ? 6.455 -12.317 13.550 1.00 61.50 204 HIS A N 1
ATOM 1629 C CA . HIS A 1 204 ? 7.475 -13.351 13.788 1.00 61.50 204 HIS A CA 1
ATOM 1630 C C . HIS A 1 204 ? 6.913 -14.586 14.473 1.00 61.50 204 HIS A C 1
ATOM 1632 O O . HIS A 1 204 ? 7.330 -15.696 14.166 1.00 61.50 204 HIS A O 1
ATOM 1638 N N . ALA A 1 205 ? 5.951 -14.400 15.374 1.00 59.78 205 ALA A N 1
ATOM 1639 C CA . ALA A 1 205 ? 5.340 -15.484 16.135 1.00 59.78 205 ALA A CA 1
ATOM 1640 C C . ALA A 1 205 ? 4.384 -16.361 15.301 1.00 59.78 205 ALA A C 1
ATOM 1642 O O . ALA A 1 205 ? 3.807 -17.315 15.826 1.00 59.78 205 ALA A O 1
ATOM 1643 N N . ARG A 1 206 ? 4.193 -16.064 14.007 1.00 63.25 206 ARG A N 1
ATOM 1644 C CA . ARG A 1 206 ? 3.318 -16.860 13.140 1.00 63.25 206 ARG A CA 1
ATOM 1645 C C . ARG A 1 206 ? 3.910 -18.251 12.863 1.00 63.25 206 ARG A C 1
ATOM 1647 O O . ARG A 1 206 ? 5.126 -18.388 12.725 1.00 63.25 206 ARG A O 1
ATOM 1654 N N . PRO A 1 207 ? 3.071 -19.284 12.672 1.00 59.88 207 PRO A N 1
ATOM 1655 C CA . PRO A 1 207 ? 3.550 -20.605 12.283 1.00 59.88 207 PRO A CA 1
ATOM 1656 C C . PRO A 1 207 ? 4.342 -20.560 10.957 1.00 59.88 207 PRO A C 1
ATOM 1658 O O . PRO A 1 207 ? 3.874 -19.916 10.006 1.00 59.88 207 PRO A O 1
ATOM 1661 N N . PRO A 1 208 ? 5.478 -21.280 10.836 1.00 53.19 208 PRO A N 1
ATOM 1662 C CA . PRO A 1 208 ? 6.289 -21.348 9.610 1.00 53.19 208 PRO A CA 1
ATOM 1663 C C . PRO A 1 208 ? 5.522 -21.829 8.365 1.00 53.19 208 PRO A C 1
ATOM 1665 O O . PRO A 1 208 ? 5.902 -21.521 7.242 1.00 53.19 208 PRO A O 1
ATOM 1668 N N . SER A 1 209 ? 4.420 -22.559 8.561 1.00 51.91 209 SER A N 1
ATOM 1669 C CA . SER A 1 209 ? 3.523 -23.076 7.518 1.00 51.91 209 SER A CA 1
ATOM 1670 C C . SER A 1 209 ? 2.372 -22.130 7.143 1.00 51.91 209 SER A C 1
ATOM 1672 O O . SER A 1 209 ? 1.494 -22.506 6.366 1.00 51.91 209 SER A O 1
ATOM 1674 N N . SER A 1 210 ? 2.319 -20.919 7.705 1.00 60.03 210 SER A N 1
ATOM 1675 C CA . SER A 1 210 ? 1.183 -20.015 7.509 1.00 60.03 210 SER A CA 1
ATOM 1676 C C . SER A 1 210 ? 1.137 -19.426 6.093 1.00 60.03 210 SER A C 1
ATOM 1678 O O . SER A 1 210 ? 2.064 -18.745 5.652 1.00 60.03 210 SER A O 1
ATOM 1680 N N . GLN A 1 211 ? -0.021 -19.556 5.434 1.00 68.94 211 GLN A N 1
ATOM 1681 C CA . GLN A 1 211 ? -0.424 -18.775 4.250 1.00 68.94 211 GLN A CA 1
ATOM 1682 C C . GLN A 1 211 ? -0.608 -17.274 4.570 1.00 68.94 211 GLN A C 1
ATOM 1684 O O . GLN A 1 211 ? -1.235 -16.530 3.830 1.00 68.94 211 GLN A O 1
ATOM 1689 N N . TYR A 1 212 ? -0.088 -16.777 5.692 1.00 70.75 212 TYR A N 1
ATOM 1690 C CA . TYR A 1 212 ? -0.304 -15.402 6.135 1.00 70.75 212 TYR A CA 1
ATOM 1691 C C . TYR A 1 212 ? 0.173 -14.384 5.087 1.00 70.75 212 TYR A C 1
ATOM 1693 O O . TYR A 1 212 ? -0.542 -13.436 4.775 1.00 70.75 212 TYR A O 1
ATOM 1701 N N . LEU A 1 213 ? 1.348 -14.610 4.488 1.00 68.88 213 LEU A N 1
ATOM 1702 C CA . LEU A 1 213 ? 1.931 -13.690 3.504 1.00 68.88 213 LEU A CA 1
ATOM 1703 C C . LEU A 1 213 ? 1.107 -13.571 2.216 1.00 68.88 213 LEU A C 1
ATOM 1705 O O . LEU A 1 213 ? 1.046 -12.489 1.651 1.00 68.88 213 LEU A O 1
ATOM 1709 N N . ASN A 1 214 ? 0.443 -14.644 1.782 1.00 69.88 214 ASN A N 1
ATOM 1710 C CA . ASN A 1 214 ? -0.364 -14.660 0.558 1.00 69.88 214 ASN A CA 1
ATOM 1711 C C . ASN A 1 214 ? -1.882 -14.624 0.821 1.00 69.88 214 ASN A C 1
ATOM 1713 O O . ASN A 1 214 ? -2.671 -14.661 -0.119 1.00 69.88 214 ASN A O 1
ATOM 1717 N N . THR A 1 215 ? -2.304 -14.531 2.084 1.00 75.19 215 THR A N 1
ATOM 1718 C CA . THR A 1 215 ? -3.710 -14.343 2.457 1.00 75.19 215 THR A CA 1
ATOM 1719 C C . THR A 1 215 ? -4.057 -12.864 2.395 1.00 75.19 215 THR A C 1
ATOM 1721 O O . THR A 1 215 ? -3.528 -12.073 3.179 1.00 75.19 215 THR A O 1
ATOM 1724 N N . SER A 1 216 ? -4.975 -12.476 1.512 1.00 76.56 216 SER A N 1
ATOM 1725 C CA . SER A 1 216 ? -5.546 -11.126 1.531 1.00 76.56 216 SER A CA 1
ATOM 1726 C C . SER A 1 216 ? -6.235 -10.857 2.868 1.00 76.56 216 SER A C 1
ATOM 1728 O O . SER A 1 216 ? -6.973 -11.708 3.377 1.00 76.56 216 SER A O 1
ATOM 1730 N N . LEU A 1 217 ? -6.004 -9.671 3.434 1.00 81.81 217 LEU A N 1
ATOM 1731 C CA . LEU A 1 217 ? -6.745 -9.226 4.611 1.00 81.81 217 LEU A CA 1
ATOM 1732 C C . LEU A 1 217 ? -8.236 -9.084 4.274 1.00 81.81 217 LEU A C 1
ATOM 1734 O O . LEU A 1 217 ? -8.616 -8.886 3.120 1.00 81.81 217 LEU A O 1
ATOM 1738 N N . LYS A 1 218 ? -9.092 -9.190 5.287 1.00 84.69 218 LYS A N 1
ATOM 1739 C CA . LYS A 1 218 ? -10.544 -9.053 5.158 1.00 84.69 218 LYS A CA 1
ATOM 1740 C C . LYS A 1 218 ? -11.078 -8.115 6.222 1.00 84.69 218 LYS A C 1
ATOM 1742 O O . LYS A 1 218 ? -10.774 -8.280 7.399 1.00 84.69 218 LYS A O 1
ATOM 1747 N N . PHE A 1 219 ? -11.954 -7.199 5.835 1.00 86.12 219 PHE A N 1
ATOM 1748 C CA . PHE A 1 219 ? -12.697 -6.394 6.798 1.00 86.12 219 PHE A CA 1
ATOM 1749 C C . PHE A 1 219 ? -13.837 -7.216 7.402 1.00 86.12 219 PHE A C 1
ATOM 1751 O O . PHE A 1 219 ? -14.709 -7.699 6.681 1.00 86.12 219 PHE A O 1
ATOM 1758 N N . ARG A 1 220 ? -13.812 -7.398 8.724 1.00 88.88 220 ARG A N 1
ATOM 1759 C CA . ARG A 1 220 ? -14.852 -8.106 9.492 1.00 88.88 220 ARG A CA 1
ATOM 1760 C C . ARG A 1 220 ? -15.941 -7.163 9.974 1.00 88.88 220 ARG A C 1
ATOM 1762 O O . ARG A 1 220 ? -17.102 -7.545 10.032 1.00 88.88 220 ARG A O 1
ATOM 1769 N N . PHE A 1 221 ? -15.548 -5.939 10.300 1.00 90.00 221 PHE A N 1
ATOM 1770 C CA . PHE A 1 221 ? -16.439 -4.880 10.731 1.00 90.00 221 PHE A CA 1
ATOM 1771 C C . PHE A 1 221 ? -15.878 -3.538 10.266 1.00 90.00 221 PHE A C 1
ATOM 1773 O O . PHE A 1 221 ? -14.668 -3.316 10.324 1.00 90.00 221 PHE A O 1
ATOM 1780 N N . VAL A 1 222 ? -16.756 -2.658 9.793 1.00 91.12 222 VAL A N 1
ATOM 1781 C CA . VAL A 1 222 ? -16.403 -1.321 9.316 1.00 91.12 222 VAL A CA 1
ATOM 1782 C C . VAL A 1 222 ? -17.488 -0.358 9.776 1.00 91.12 222 VAL A C 1
ATOM 1784 O O . VAL A 1 222 ? -18.669 -0.580 9.514 1.00 91.12 222 VAL A O 1
ATOM 1787 N N . SER A 1 223 ? -17.088 0.713 10.447 1.00 91.38 223 SER A N 1
ATOM 1788 C CA . SER A 1 223 ? -17.919 1.880 10.722 1.00 91.38 223 SER A CA 1
ATOM 1789 C C . SER A 1 223 ? -17.156 3.150 10.340 1.00 91.38 223 SER A C 1
ATOM 1791 O O . SER A 1 223 ? -16.013 3.089 9.892 1.00 91.38 223 SER A O 1
ATOM 1793 N N . GLN A 1 224 ? -17.764 4.317 10.555 1.00 89.00 224 GLN A N 1
ATOM 1794 C CA . GLN A 1 224 ? -17.087 5.592 10.322 1.00 89.00 224 GLN A CA 1
ATOM 1795 C C . GLN A 1 224 ? -15.827 5.757 11.192 1.00 89.00 224 GLN A C 1
ATOM 1797 O O . GLN A 1 224 ? -14.842 6.323 10.724 1.00 89.00 224 GLN A O 1
ATOM 1802 N N . ASN A 1 225 ? -15.839 5.230 12.424 1.00 90.50 225 ASN A N 1
ATOM 1803 C CA . ASN A 1 225 ? -14.803 5.488 13.429 1.00 90.50 225 ASN A CA 1
ATOM 1804 C C . ASN A 1 225 ? -14.079 4.247 13.951 1.00 90.50 225 ASN A C 1
ATOM 1806 O O . ASN A 1 225 ? -13.094 4.365 14.680 1.00 90.50 225 ASN A O 1
ATOM 1810 N N . THR A 1 226 ? -14.537 3.058 13.565 1.00 90.38 226 THR A N 1
ATOM 1811 C CA . THR A 1 226 ? -13.948 1.786 13.974 1.00 90.38 226 THR A CA 1
ATOM 1812 C C . THR A 1 226 ? -13.821 0.813 12.806 1.00 90.38 226 THR A C 1
ATOM 1814 O O . THR A 1 226 ? -14.685 0.748 11.934 1.00 90.38 226 THR A O 1
ATOM 1817 N N . LEU A 1 227 ? -12.742 0.035 12.799 1.00 85.19 227 LEU A N 1
ATOM 1818 C CA . LEU A 1 227 ? -12.388 -0.896 11.735 1.00 85.19 227 LEU A CA 1
ATOM 1819 C C . LEU A 1 227 ? -11.824 -2.183 12.335 1.00 85.19 227 LEU A C 1
ATOM 1821 O O . LEU A 1 227 ? -10.979 -2.130 13.225 1.00 85.19 227 LEU A O 1
ATOM 1825 N N . VAL A 1 228 ? -12.272 -3.336 11.840 1.00 86.81 228 VAL A N 1
ATOM 1826 C CA . VAL A 1 228 ? -11.721 -4.643 12.217 1.00 86.81 228 VAL A CA 1
ATOM 1827 C C . VAL A 1 228 ? -11.244 -5.384 10.987 1.00 86.81 228 VAL A C 1
ATOM 1829 O O . VAL A 1 228 ? -12.022 -5.671 10.072 1.00 86.81 228 VAL A O 1
ATOM 1832 N N . ILE A 1 229 ? -9.965 -5.730 11.002 1.00 84.50 229 ILE A N 1
ATOM 1833 C CA . ILE A 1 229 ? -9.246 -6.389 9.921 1.00 84.50 229 ILE A CA 1
ATOM 1834 C C . ILE A 1 229 ? -8.858 -7.786 10.391 1.00 84.50 229 ILE A C 1
ATOM 1836 O O . ILE A 1 229 ? -8.265 -7.957 11.448 1.00 84.50 229 ILE A O 1
ATOM 1840 N N . SER A 1 230 ? -9.176 -8.800 9.598 1.00 82.94 230 SER A N 1
ATOM 1841 C CA . SER A 1 230 ? -8.748 -10.178 9.811 1.00 82.94 230 SER A CA 1
ATOM 1842 C C . SER A 1 230 ? -7.755 -10.573 8.730 1.00 82.94 230 SER A C 1
ATOM 1844 O O . SER A 1 230 ? -8.061 -10.523 7.538 1.00 82.94 230 SER A O 1
ATOM 1846 N N . LYS A 1 231 ? -6.571 -10.999 9.156 1.00 79.62 231 LYS A N 1
ATOM 1847 C CA . LYS A 1 231 ? -5.559 -11.649 8.325 1.00 79.62 231 LYS A CA 1
ATOM 1848 C C . LYS A 1 231 ? -5.010 -12.817 9.148 1.00 79.62 231 LYS A C 1
ATOM 1850 O O . LYS A 1 231 ? -4.014 -12.653 9.850 1.00 79.62 231 LYS A O 1
ATOM 1855 N N . PRO A 1 232 ? -5.693 -13.975 9.152 1.00 76.19 232 PRO A N 1
ATOM 1856 C CA . PRO A 1 232 ? -5.405 -15.048 10.095 1.00 76.19 232 PRO A CA 1
ATOM 1857 C C . PRO A 1 232 ? -3.926 -15.468 10.098 1.00 76.19 232 PRO A C 1
ATOM 1859 O O . PRO A 1 232 ? -3.340 -15.62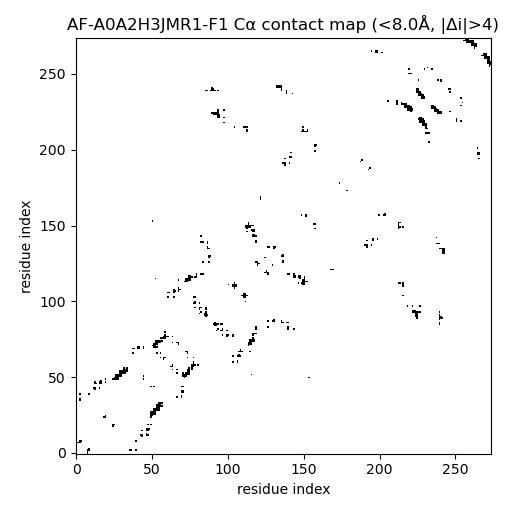7 9.026 1.00 76.19 232 PRO A O 1
ATOM 1862 N N . PRO A 1 233 ? -3.316 -15.669 11.279 1.00 76.25 233 PRO A N 1
ATOM 1863 C CA . PRO A 1 233 ? -3.969 -15.752 12.587 1.00 76.25 233 PRO A CA 1
ATOM 1864 C C . PRO A 1 233 ? -4.184 -14.395 13.280 1.00 76.25 233 PRO A C 1
ATOM 1866 O O . PRO A 1 233 ? -4.597 -14.382 14.433 1.00 76.25 233 PRO A O 1
ATOM 1869 N N . MET A 1 234 ? -3.902 -13.268 12.621 1.00 77.38 234 MET A N 1
ATOM 1870 C CA . MET A 1 234 ? -4.018 -11.935 13.214 1.00 77.38 234 MET A CA 1
ATOM 1871 C C . MET A 1 234 ? -5.413 -11.330 13.023 1.00 77.38 234 MET A C 1
ATOM 1873 O O . MET A 1 234 ? -6.042 -11.461 11.965 1.00 77.38 234 MET A O 1
ATOM 1877 N N . LEU A 1 235 ? -5.857 -10.621 14.056 1.00 81.81 235 LEU A N 1
ATOM 1878 C CA . LEU A 1 235 ? -7.041 -9.778 14.061 1.00 81.81 235 LEU A CA 1
ATOM 1879 C C . LEU A 1 235 ? -6.623 -8.396 14.578 1.00 81.81 235 LEU A C 1
ATOM 1881 O O . LEU A 1 235 ? -6.126 -8.281 15.695 1.00 81.81 235 LEU A O 1
ATOM 1885 N N . THR A 1 236 ? -6.812 -7.364 13.763 1.00 83.00 236 THR A N 1
ATOM 1886 C CA . THR A 1 236 ? -6.433 -5.983 14.073 1.00 83.00 236 THR A CA 1
ATOM 1887 C C . THR A 1 236 ? -7.695 -5.149 14.262 1.00 83.00 236 THR A C 1
ATOM 1889 O O . THR A 1 236 ? -8.574 -5.133 13.400 1.00 83.00 236 THR A O 1
ATOM 1892 N N . LEU A 1 237 ? -7.794 -4.461 15.399 1.00 85.75 237 LEU A N 1
ATOM 1893 C CA . LEU A 1 237 ? -8.904 -3.577 15.756 1.00 85.75 237 LEU A CA 1
ATOM 1894 C C . LEU A 1 237 ? -8.371 -2.140 15.790 1.00 85.75 237 LEU A C 1
ATOM 1896 O O . LEU A 1 237 ? -7.436 -1.845 16.531 1.00 85.75 237 LEU A O 1
ATOM 1900 N N . LEU A 1 238 ? -8.944 -1.246 14.985 1.00 86.31 238 LEU A N 1
ATOM 1901 C CA . LEU A 1 238 ? -8.465 0.127 14.809 1.00 86.31 238 LEU A CA 1
ATOM 1902 C C . LEU A 1 238 ? -9.591 1.131 15.038 1.00 86.31 238 LEU A C 1
ATOM 1904 O O . LEU A 1 238 ? -10.710 0.948 14.566 1.00 86.31 238 LEU A O 1
ATOM 1908 N N . THR A 1 239 ? -9.282 2.233 15.715 1.00 89.12 239 THR A N 1
ATOM 1909 C CA . THR A 1 239 ? -10.212 3.346 15.938 1.00 89.12 239 THR A CA 1
ATOM 1910 C C . THR A 1 239 ? -9.555 4.667 15.571 1.00 89.12 239 THR A C 1
ATOM 1912 O O . THR A 1 239 ? -8.373 4.873 15.833 1.00 89.12 239 THR A O 1
ATOM 1915 N N . ASN A 1 240 ? -10.318 5.596 15.009 1.00 91.06 240 ASN A N 1
ATOM 1916 C CA . ASN A 1 240 ? -9.871 6.981 14.861 1.00 91.06 240 ASN A CA 1
ATOM 1917 C C . ASN A 1 240 ? -10.461 7.897 15.951 1.00 91.06 240 ASN A C 1
ATOM 1919 O O . ASN A 1 240 ? -10.437 9.110 15.813 1.00 91.06 240 ASN A O 1
ATOM 1923 N N . GLY A 1 241 ? -10.980 7.354 17.055 1.00 91.81 241 GLY A N 1
ATOM 1924 C CA . GLY A 1 241 ? -11.561 8.155 18.140 1.00 91.81 241 GLY A CA 1
ATOM 1925 C C . GLY A 1 241 ? -10.546 8.944 18.988 1.00 91.81 241 GLY A C 1
ATOM 1926 O O . GLY A 1 241 ? -10.946 9.756 19.822 1.00 91.81 241 GLY A O 1
ATOM 1927 N N . GLY A 1 242 ? -9.242 8.733 18.784 1.00 89.69 242 GLY A N 1
ATOM 1928 C CA . GLY A 1 242 ? -8.172 9.405 19.523 1.00 89.69 242 GLY A CA 1
ATOM 1929 C C . GLY A 1 242 ? -8.086 9.000 20.996 1.00 89.69 242 GLY A C 1
ATOM 1930 O O . GLY A 1 242 ? -8.753 8.067 21.451 1.00 89.69 242 GLY A O 1
ATOM 1931 N N . SER A 1 243 ? -7.254 9.719 21.751 1.00 90.06 243 SER A N 1
ATOM 1932 C CA . SER A 1 243 ? -6.861 9.361 23.125 1.00 90.06 243 SER A CA 1
ATOM 1933 C C . SER A 1 243 ? -8.001 9.464 24.148 1.00 90.06 243 SER A C 1
ATOM 1935 O O . SER A 1 243 ? -7.866 8.987 25.270 1.00 90.06 243 SER A O 1
ATOM 1937 N N . VAL A 1 244 ? -9.118 10.095 23.779 1.00 89.25 244 VAL A N 1
ATOM 1938 C CA . VAL A 1 244 ? -10.308 10.260 24.632 1.00 89.25 244 VAL A CA 1
ATOM 1939 C C . VAL A 1 244 ? -11.380 9.195 24.386 1.00 89.25 244 VAL A C 1
ATOM 1941 O O . VAL A 1 244 ? -12.377 9.159 25.102 1.00 89.25 244 VAL A O 1
ATOM 1944 N N . SER A 1 245 ? -11.207 8.347 23.369 1.00 88.75 245 SER A N 1
ATOM 1945 C CA . SER A 1 245 ? -12.178 7.310 23.020 1.00 88.75 245 SER A CA 1
ATOM 1946 C C . SER A 1 245 ? -11.898 5.988 23.735 1.00 88.75 245 SER A C 1
ATOM 1948 O O . SER A 1 245 ? -10.749 5.602 23.926 1.00 88.75 245 SER A O 1
ATOM 1950 N N . THR A 1 246 ? -12.960 5.262 24.086 1.00 88.19 246 THR A N 1
ATOM 1951 C CA . THR A 1 246 ? -12.893 3.912 24.669 1.00 88.19 246 THR A CA 1
ATOM 1952 C C . THR A 1 246 ? -13.809 2.973 23.879 1.00 88.19 246 THR A C 1
ATOM 1954 O O . THR A 1 246 ? -14.928 2.686 24.316 1.00 88.19 246 THR A O 1
ATOM 1957 N N . PRO A 1 247 ? -13.414 2.562 22.663 1.00 86.50 247 PRO A N 1
ATOM 1958 C CA . PRO A 1 247 ? -14.233 1.671 21.851 1.00 86.50 247 PRO A CA 1
ATOM 1959 C C . PRO A 1 247 ? -14.384 0.302 22.524 1.00 86.50 247 PRO A C 1
ATOM 1961 O O . PRO A 1 247 ? -13.458 -0.196 23.162 1.00 86.50 247 PRO A O 1
ATOM 1964 N N . SER A 1 248 ? -15.550 -0.316 22.344 1.00 85.69 248 SER A N 1
ATOM 1965 C CA . SER A 1 248 ? -15.811 -1.702 22.740 1.00 85.69 248 SER A CA 1
ATOM 1966 C C . SER A 1 248 ? -16.126 -2.533 21.502 1.00 85.69 248 SER A C 1
ATOM 1968 O O . SER A 1 248 ? -16.663 -2.015 20.520 1.00 85.69 248 SER A O 1
ATOM 1970 N N . TRP A 1 249 ? -15.755 -3.809 21.537 1.00 86.44 249 TRP A N 1
ATOM 1971 C CA . TRP A 1 249 ? -15.754 -4.669 20.361 1.00 86.44 249 TRP A CA 1
ATOM 1972 C C . TRP A 1 249 ? -16.379 -6.017 20.696 1.00 86.44 249 TRP A C 1
ATOM 1974 O O . TRP A 1 249 ? -16.029 -6.635 21.695 1.00 86.44 249 TRP A O 1
ATOM 1984 N N . SER A 1 250 ? -17.279 -6.480 19.834 1.00 87.00 250 SER A N 1
ATOM 1985 C CA . SER A 1 250 ? -17.806 -7.844 19.842 1.00 87.00 250 SER A CA 1
ATOM 1986 C C . SER A 1 250 ? -17.838 -8.312 18.393 1.00 87.00 250 SER A C 1
ATOM 1988 O O . SER A 1 250 ? -18.642 -7.819 17.600 1.00 87.00 250 SER A O 1
ATOM 1990 N N . ILE A 1 251 ? -16.875 -9.158 18.014 1.00 87.38 251 ILE A N 1
ATOM 1991 C CA . ILE A 1 251 ? -16.626 -9.512 16.612 1.00 87.38 251 ILE A CA 1
ATOM 1992 C C . ILE A 1 251 ? -16.907 -11.003 16.404 1.00 87.38 251 ILE A C 1
ATOM 1994 O O . ILE A 1 251 ? -16.054 -11.831 16.728 1.00 87.38 251 ILE A O 1
ATOM 1998 N N . PRO A 1 252 ? -18.079 -11.363 15.853 1.00 85.06 252 PRO A N 1
ATOM 1999 C CA . PRO A 1 252 ? -18.420 -12.759 15.629 1.00 85.06 252 PRO A CA 1
ATOM 2000 C C . PRO A 1 252 ? -17.617 -13.375 14.471 1.00 85.06 252 PRO A C 1
ATOM 2002 O O . PRO A 1 252 ? -17.176 -12.699 13.529 1.00 85.06 252 PRO A O 1
ATOM 2005 N N . ASP A 1 253 ? -17.470 -14.699 14.531 1.00 82.31 253 ASP A N 1
ATOM 2006 C CA . ASP A 1 253 ? -16.999 -15.554 13.435 1.00 82.31 253 ASP A CA 1
ATOM 2007 C C . ASP A 1 253 ? -15.601 -15.211 12.883 1.00 82.31 253 ASP A C 1
ATOM 2009 O O . ASP A 1 253 ? -15.330 -15.368 11.689 1.00 82.31 253 ASP A O 1
ATOM 2013 N N . VAL A 1 254 ? -14.686 -14.735 13.732 1.00 79.69 254 VAL A N 1
ATOM 2014 C CA . VAL A 1 254 ? -13.304 -14.374 13.340 1.00 79.69 254 VAL A CA 1
ATOM 2015 C C . VAL A 1 254 ? -12.362 -15.572 13.172 1.00 79.69 254 VAL A C 1
ATOM 2017 O O . VAL A 1 254 ? -11.198 -15.393 12.824 1.00 79.69 254 VAL A O 1
ATOM 2020 N N . GLY A 1 255 ? -12.871 -16.794 13.355 1.00 84.31 255 GLY A N 1
ATOM 2021 C CA . GLY A 1 255 ? -12.141 -18.040 13.098 1.00 84.31 255 GLY A CA 1
ATOM 2022 C C . GLY A 1 255 ? -11.288 -18.546 14.263 1.00 84.31 255 GLY A C 1
ATOM 2023 O O . GLY A 1 255 ? -10.559 -19.520 14.087 1.00 84.31 255 GLY A O 1
ATOM 2024 N N . TYR A 1 256 ? -11.382 -17.921 15.438 1.00 87.19 256 TYR A N 1
ATOM 2025 C CA . TYR A 1 256 ? -10.813 -18.460 16.673 1.00 87.19 256 TYR A CA 1
ATOM 2026 C C . TYR A 1 256 ? -11.753 -19.499 17.291 1.00 87.19 256 TYR A C 1
ATOM 2028 O O . TYR A 1 256 ? -12.972 -19.395 17.175 1.00 87.19 256 TYR A O 1
ATOM 2036 N N . VAL A 1 257 ? -11.178 -20.523 17.920 1.00 88.81 257 VAL A N 1
ATOM 2037 C CA . VAL A 1 257 ? -11.942 -21.575 18.601 1.00 88.81 257 VAL A CA 1
ATOM 2038 C C . VAL A 1 257 ? -12.379 -21.047 19.964 1.00 88.81 257 VAL A C 1
ATOM 2040 O O . VAL A 1 257 ? -11.541 -20.538 20.703 1.00 88.81 257 VAL A O 1
ATOM 2043 N N . GLY A 1 258 ? -13.656 -21.203 20.320 1.00 90.25 258 GLY A N 1
ATOM 2044 C CA . GLY A 1 258 ? -14.160 -20.807 21.639 1.00 90.25 258 GLY A CA 1
ATOM 2045 C C . GLY A 1 258 ? -13.288 -21.362 22.773 1.00 90.25 258 GLY A C 1
ATOM 2046 O O . GLY A 1 258 ? -12.903 -22.534 22.780 1.00 90.25 258 GLY A O 1
ATOM 2047 N N . GLY A 1 259 ? -12.916 -20.493 23.707 1.00 89.19 259 GLY A N 1
ATOM 2048 C CA . GLY A 1 259 ? -11.995 -20.767 24.807 1.00 89.19 259 GLY A CA 1
ATOM 2049 C C . GLY A 1 259 ? -10.502 -20.645 24.475 1.00 89.19 259 GLY A C 1
ATOM 2050 O O . GLY A 1 259 ? -9.694 -20.745 25.403 1.00 89.19 259 GLY A O 1
ATOM 2051 N N . SER A 1 260 ? -10.110 -20.419 23.212 1.00 90.00 260 SER A N 1
ATOM 2052 C CA . SER A 1 260 ? -8.703 -20.191 22.852 1.00 90.00 260 SER A CA 1
ATOM 2053 C C . SER A 1 260 ? -8.188 -18.881 23.444 1.00 90.00 260 SER A C 1
ATOM 2055 O O . SER A 1 260 ? -8.879 -17.864 23.385 1.00 90.00 260 SER A O 1
ATOM 2057 N N . GLU A 1 261 ? -6.973 -18.904 23.984 1.00 91.94 261 GLU A N 1
ATOM 2058 C CA . GLU A 1 261 ? -6.296 -17.711 24.491 1.00 91.94 261 GLU A CA 1
ATOM 2059 C C . GLU A 1 261 ? -5.799 -16.844 23.328 1.00 91.94 261 GLU A C 1
ATOM 2061 O O . GLU A 1 261 ? -5.142 -17.328 22.405 1.00 91.94 261 GLU A O 1
ATOM 2066 N N . LEU A 1 262 ? -6.128 -15.559 23.384 1.00 87.69 262 LEU A N 1
ATOM 2067 C CA . LEU A 1 262 ? -5.675 -14.518 22.477 1.00 87.69 262 LEU A CA 1
ATOM 2068 C C . LEU A 1 262 ? -4.829 -13.527 23.274 1.00 87.69 262 LEU A C 1
ATOM 2070 O O . LEU A 1 262 ? -5.139 -13.221 24.425 1.00 87.69 262 LEU A O 1
ATOM 2074 N N . ILE A 1 263 ? -3.777 -13.009 22.648 1.00 88.19 263 ILE A N 1
ATOM 2075 C CA . ILE A 1 263 ? -2.886 -12.015 23.248 1.00 88.19 263 ILE A CA 1
ATOM 2076 C C . ILE A 1 263 ? -3.009 -10.731 22.436 1.00 88.19 263 ILE A C 1
ATOM 2078 O O . ILE A 1 263 ? -2.755 -10.739 21.228 1.00 88.19 263 ILE A O 1
ATOM 2082 N N . ASP A 1 264 ? -3.352 -9.626 23.096 1.00 84.19 264 ASP A N 1
ATOM 2083 C CA . ASP A 1 264 ? -3.109 -8.305 22.528 1.00 84.19 264 ASP A CA 1
ATOM 2084 C C . ASP A 1 264 ? -1.601 -8.051 22.578 1.00 84.19 264 ASP A C 1
ATOM 2086 O O . ASP A 1 264 ? -1.007 -7.822 23.627 1.00 84.19 264 ASP A O 1
ATOM 2090 N N . VAL A 1 265 ? -0.954 -8.112 21.421 1.00 76.75 265 VAL A N 1
ATOM 2091 C CA . VAL A 1 265 ? 0.502 -7.960 21.284 1.00 76.75 265 VAL A CA 1
ATOM 2092 C C . VAL A 1 265 ? 1.006 -6.545 21.595 1.00 76.75 265 VAL A C 1
ATOM 2094 O O . VAL A 1 265 ? 2.217 -6.333 21.674 1.00 76.75 265 VAL A O 1
ATOM 2097 N N . LEU A 1 266 ? 0.106 -5.567 21.725 1.00 73.06 266 LEU A N 1
ATOM 2098 C CA . LEU A 1 266 ? 0.437 -4.175 22.010 1.00 73.06 266 LEU A CA 1
ATOM 2099 C C . LEU A 1 266 ? 0.370 -3.876 23.509 1.00 73.06 266 LEU A C 1
ATOM 2101 O O . LEU A 1 266 ? 1.253 -3.178 24.013 1.00 73.06 266 LEU A O 1
ATOM 2105 N N . SER A 1 267 ? -0.640 -4.399 24.212 1.00 81.56 267 SER A N 1
ATOM 2106 C CA . SER A 1 267 ? -0.777 -4.251 25.670 1.00 81.56 267 SER A CA 1
ATOM 2107 C C . SER A 1 267 ? -0.189 -5.417 26.471 1.00 81.56 267 SER A C 1
ATOM 2109 O O . SER A 1 267 ? 0.078 -5.263 27.661 1.00 81.56 267 SER A O 1
ATOM 2111 N N . CYS A 1 268 ? 0.062 -6.553 25.816 1.00 84.25 268 CYS A N 1
ATOM 2112 C CA . CYS A 1 268 ? 0.374 -7.857 26.408 1.00 84.25 268 CYS A CA 1
ATOM 2113 C C . CYS A 1 268 ? -0.767 -8.464 27.244 1.00 84.25 268 CYS A C 1
ATOM 2115 O O . CYS A 1 268 ? -0.534 -9.431 27.974 1.00 84.25 268 CYS A O 1
ATOM 2117 N N . ASP A 1 269 ? -1.985 -7.930 27.139 1.00 88.38 269 ASP A N 1
ATOM 2118 C CA . ASP A 1 269 ? -3.143 -8.492 27.826 1.00 88.38 269 ASP A CA 1
ATOM 2119 C C . ASP A 1 269 ? -3.585 -9.801 27.168 1.00 88.38 269 ASP A C 1
ATOM 2121 O O . ASP A 1 269 ? -3.501 -9.982 25.951 1.00 88.38 269 ASP A O 1
ATOM 2125 N N . THR A 1 270 ? -4.092 -10.717 27.990 1.00 90.44 270 THR A N 1
ATOM 2126 C CA . THR A 1 270 ? -4.675 -11.982 27.538 1.00 90.44 270 THR A CA 1
ATOM 2127 C C . THR A 1 270 ? -6.193 -11.908 27.608 1.00 90.44 270 THR A C 1
ATOM 2129 O O . THR A 1 270 ? -6.772 -11.408 28.572 1.00 90.44 270 THR A O 1
ATOM 2132 N N . MET A 1 271 ? -6.851 -12.427 26.580 1.00 90.25 271 MET A N 1
ATOM 2133 C CA . MET A 1 271 ? -8.301 -12.580 26.516 1.00 90.25 271 MET A CA 1
ATOM 2134 C C . MET A 1 271 ? -8.645 -13.966 25.976 1.00 90.25 271 MET A C 1
ATOM 2136 O O . MET A 1 271 ? -7.791 -14.653 25.419 1.00 90.25 271 MET A O 1
ATOM 2140 N N . LYS A 1 272 ? -9.889 -14.408 26.150 1.00 90.69 272 LYS A N 1
ATOM 2141 C CA . LYS A 1 272 ? -10.365 -15.661 25.557 1.00 90.69 272 LYS A CA 1
ATOM 2142 C C . LYS A 1 272 ? -11.328 -15.353 24.428 1.00 90.69 272 LYS A C 1
ATOM 2144 O O . LYS A 1 272 ? -12.124 -14.429 24.542 1.00 90.69 272 LYS A O 1
ATOM 2149 N N . ALA A 1 273 ? -11.229 -16.122 23.351 1.00 88.19 273 ALA A N 1
ATOM 2150 C CA . ALA A 1 273 ? -12.303 -16.185 22.375 1.00 88.19 273 ALA A CA 1
ATOM 2151 C C . ALA A 1 273 ? -13.542 -16.782 23.055 1.00 88.19 273 ALA A C 1
ATOM 2153 O O . ALA A 1 273 ? -13.414 -17.782 23.770 1.00 88.19 273 ALA A O 1
ATOM 2154 N N . ASP A 1 274 ? -14.698 -16.162 22.845 1.00 80.19 274 ASP A N 1
ATOM 2155 C CA . ASP A 1 274 ? -15.988 -16.665 23.328 1.00 80.19 274 ASP A CA 1
ATOM 2156 C C . ASP A 1 274 ? -16.490 -17.848 22.484 1.00 80.19 274 ASP A C 1
ATOM 2158 O O . ASP A 1 274 ? -16.209 -17.883 21.261 1.00 80.19 274 ASP A O 1
#

Secondary structure (DSSP, 8-state):
--TTSHHHHHHHHHHHHHHHHHHT-SEEEETTGGGS-TTHHHHHHHHHTSEEEE----S-HHHHGGGGGTSSEEB-HHHHHHHHHHHHSTT--HHHHHHHHHHHHHHSTT-GGGSB--S--SSS--HHHH---HHHHHHHHHHHHHHHHHS--SSS-SS-----TT--TT--GGGTS---TT-------SHHHHHHHHHHHHHHTS-TT-TTTTSPPEEEEE-SSEEEEEETTEEEEEE-S-TT-------TT-SPPTT-EEE-TTT--EEE--

Foldseek 3Di:
DDLVDPVVLVVLLQVLLCVCVVVVDQEDEAPPPLVDDLVSQQSNCVSNVHAYEYEPQDLDLVSCQVSLVSHQEYANNVLLVLLLQLLLAQQRFQVSNQVSQVVQQVRHPLGLLAYAFDNDDDVDDHSVVRHVFPLSVQQSVVVSVLSRLSHPPPPDDLPDPPPPVPDDPDDDPCVPPVDDPDDDDPQDPDLSSLSVVLVSVVVVPDDPPDPLNSADKDWQDGDRFWTWIARPPDIDIGGSNTPPDDDDDDGPPSPDDFQDWDAPSSVRDIDTHD

Radius of gyration: 20.28 Å; Cα contacts (8 Å, |Δi|>4): 391; chains: 1; bounding box: 50×41×56 Å